Protein AF-A0A522Q8D3-F1 (afdb_monomer_lite)

Structure (mmCIF, N/CA/C/O backbone):
data_AF-A0A522Q8D3-F1
#
_entry.id   AF-A0A522Q8D3-F1
#
loop_
_atom_site.group_PDB
_atom_site.id
_atom_site.type_symbol
_atom_site.label_atom_id
_atom_site.label_alt_id
_atom_site.label_comp_id
_atom_site.label_asym_id
_atom_site.label_entity_id
_atom_site.label_seq_id
_atom_site.pdbx_PDB_ins_code
_atom_site.Cartn_x
_atom_site.Cartn_y
_atom_site.Cartn_z
_atom_site.occupancy
_atom_site.B_iso_or_equiv
_atom_site.auth_seq_id
_atom_site.auth_comp_id
_atom_site.auth_asym_id
_atom_site.auth_atom_id
_atom_site.pdbx_PDB_model_num
ATOM 1 N N . MET A 1 1 ? 11.876 10.651 13.790 1.00 35.88 1 MET A N 1
ATOM 2 C CA . MET A 1 1 ? 12.200 9.255 13.426 1.00 35.88 1 MET A CA 1
ATOM 3 C C . MET A 1 1 ? 12.245 9.176 11.909 1.00 35.88 1 MET A C 1
ATOM 5 O O . MET A 1 1 ? 11.268 9.564 11.282 1.00 35.88 1 MET A O 1
ATOM 9 N N . GLN A 1 2 ? 13.386 8.803 11.323 1.00 33.62 2 GLN A N 1
ATOM 10 C CA . GLN A 1 2 ? 13.529 8.662 9.870 1.00 33.62 2 GLN A CA 1
ATOM 11 C C . GLN A 1 2 ? 12.627 7.522 9.389 1.00 33.62 2 GLN A C 1
ATOM 13 O O . GLN A 1 2 ? 12.766 6.388 9.840 1.00 33.62 2 GLN A O 1
ATOM 18 N N . THR A 1 3 ? 11.683 7.823 8.501 1.00 45.19 3 THR A N 1
ATOM 19 C CA . THR A 1 3 ? 10.890 6.792 7.831 1.00 45.19 3 THR A CA 1
ATOM 20 C C . THR A 1 3 ? 11.822 5.949 6.967 1.00 45.19 3 THR A C 1
ATOM 22 O O . THR A 1 3 ? 12.471 6.486 6.075 1.00 45.19 3 THR A O 1
ATOM 25 N N . VAL A 1 4 ? 11.865 4.637 7.199 1.00 53.91 4 VAL A N 1
ATOM 26 C CA . VAL A 1 4 ? 12.683 3.675 6.429 1.00 53.91 4 VAL A CA 1
ATOM 27 C C . VAL A 1 4 ? 12.185 3.523 4.972 1.00 53.91 4 VAL A C 1
ATOM 29 O O . VAL A 1 4 ? 12.852 2.924 4.136 1.00 53.91 4 VAL A O 1
ATOM 32 N N . GLY A 1 5 ? 11.023 4.096 4.634 1.00 63.03 5 GLY A N 1
ATOM 33 C CA . GLY A 1 5 ? 10.454 4.081 3.283 1.00 63.03 5 GLY A CA 1
ATOM 34 C C . GLY A 1 5 ? 10.811 5.309 2.438 1.00 63.03 5 GLY A C 1
ATOM 35 O O . GLY A 1 5 ? 10.881 6.426 2.951 1.00 63.03 5 GLY A O 1
ATOM 36 N N . LEU A 1 6 ? 10.939 5.105 1.120 1.00 76.06 6 LEU A N 1
ATOM 37 C CA . LEU A 1 6 ? 11.118 6.174 0.129 1.00 76.06 6 LEU A CA 1
ATOM 38 C C . LEU A 1 6 ? 10.038 7.260 0.290 1.00 76.06 6 LEU A C 1
ATOM 40 O O . LEU A 1 6 ? 8.858 6.962 0.526 1.00 76.06 6 LEU A O 1
ATOM 44 N N . THR A 1 7 ? 10.439 8.526 0.183 1.00 87.75 7 THR A N 1
ATOM 45 C CA . THR A 1 7 ? 9.498 9.649 0.057 1.00 87.75 7 THR A CA 1
ATOM 46 C C . THR A 1 7 ? 8.853 9.625 -1.333 1.00 87.75 7 THR A C 1
ATOM 48 O O . THR A 1 7 ? 9.287 8.868 -2.207 1.00 87.75 7 THR A O 1
ATOM 51 N N . TRP A 1 8 ? 7.781 10.390 -1.540 1.00 89.88 8 TRP A N 1
ATOM 52 C CA . TRP A 1 8 ? 7.110 10.400 -2.841 1.00 89.88 8 TRP A CA 1
ATOM 53 C C . TRP A 1 8 ? 8.007 11.019 -3.925 1.00 89.88 8 TRP A C 1
ATOM 55 O O . TRP A 1 8 ? 8.027 10.507 -5.042 1.00 89.88 8 TRP A O 1
ATOM 65 N N . GLU A 1 9 ? 8.824 12.019 -3.572 1.00 92.88 9 GLU A N 1
ATOM 66 C CA . GLU A 1 9 ? 9.813 12.664 -4.444 1.00 92.88 9 GLU A CA 1
ATOM 67 C C . GLU A 1 9 ? 10.846 11.647 -4.932 1.00 92.88 9 GLU A C 1
ATOM 69 O O . GLU A 1 9 ? 10.954 11.394 -6.132 1.00 92.88 9 GLU A O 1
ATOM 74 N N . HIS A 1 10 ? 11.527 10.970 -3.999 1.00 92.88 10 HIS A N 1
ATOM 75 C CA . HIS A 1 10 ? 12.522 9.951 -4.336 1.00 92.88 10 HIS A CA 1
ATOM 76 C C . HIS A 1 10 ? 11.911 8.789 -5.130 1.00 92.88 10 HIS A C 1
ATOM 78 O O . HIS A 1 10 ? 12.569 8.194 -5.984 1.00 92.88 10 HIS A O 1
ATOM 84 N N . SER A 1 11 ? 10.643 8.454 -4.873 1.00 92.75 11 SER A N 1
ATOM 85 C CA . SER A 1 11 ? 9.947 7.425 -5.643 1.00 92.75 11 SER A CA 1
ATOM 86 C C . SER A 1 11 ? 9.696 7.849 -7.090 1.00 92.75 11 SER A C 1
ATOM 88 O O . SER A 1 11 ? 9.852 7.035 -8.001 1.00 92.75 11 SER A O 1
ATOM 90 N N . PHE A 1 12 ? 9.333 9.113 -7.324 1.00 95.06 12 PHE A N 1
ATOM 91 C CA . PHE A 1 12 ? 9.155 9.657 -8.672 1.00 95.06 12 PHE A CA 1
ATOM 92 C C . PHE A 1 12 ? 10.476 9.777 -9.423 1.00 95.06 12 PHE A C 1
ATOM 94 O O . PHE A 1 12 ? 10.537 9.393 -10.591 1.00 95.06 12 PHE A O 1
ATOM 101 N N . GLU A 1 13 ? 11.536 10.231 -8.759 1.00 95.75 13 GLU A N 1
ATOM 102 C CA . GLU A 1 13 ? 12.884 10.282 -9.333 1.00 95.75 13 GLU A CA 1
ATOM 103 C C . GLU A 1 13 ? 13.350 8.891 -9.766 1.00 95.75 13 GLU A C 1
ATOM 105 O O . GLU A 1 13 ? 13.727 8.684 -10.923 1.00 95.75 13 GLU A O 1
ATOM 110 N N . LEU A 1 14 ? 13.248 7.904 -8.871 1.00 95.56 14 LEU A N 1
ATOM 111 C CA . LEU A 1 14 ? 13.608 6.523 -9.176 1.00 95.56 14 LEU A CA 1
ATOM 112 C C . LEU A 1 14 ? 12.760 5.965 -10.326 1.00 95.56 14 LEU A C 1
ATOM 114 O O . LEU A 1 14 ? 13.302 5.351 -11.245 1.00 95.56 14 LEU A O 1
ATOM 118 N N . ALA A 1 15 ? 11.445 6.196 -10.317 1.00 96.12 15 ALA A N 1
ATOM 119 C CA . ALA A 1 15 ? 10.560 5.759 -11.394 1.00 96.12 15 ALA A CA 1
ATOM 120 C C . ALA A 1 15 ? 10.942 6.385 -12.746 1.00 96.12 15 ALA A C 1
ATOM 122 O O . ALA A 1 15 ? 10.994 5.674 -13.752 1.00 96.12 15 ALA A O 1
ATOM 123 N N . ALA A 1 16 ? 11.267 7.679 -12.781 1.00 97.12 16 ALA A N 1
ATOM 124 C CA . ALA A 1 16 ? 11.695 8.370 -13.994 1.00 97.12 16 ALA A CA 1
ATOM 125 C C . ALA A 1 16 ? 13.016 7.803 -14.538 1.00 97.12 16 ALA A C 1
ATOM 127 O O . ALA A 1 16 ? 13.111 7.494 -15.730 1.00 97.12 16 ALA A O 1
ATOM 128 N N . LEU A 1 17 ? 14.006 7.587 -13.666 1.00 97.56 17 LEU A N 1
ATOM 129 C CA . LEU A 1 17 ? 15.293 6.989 -14.035 1.00 97.56 17 LEU A CA 1
ATOM 130 C C . LEU A 1 17 ? 15.121 5.570 -14.590 1.00 97.56 17 LEU A C 1
ATOM 132 O O . LEU A 1 17 ? 15.673 5.238 -15.642 1.00 97.56 17 LEU A O 1
ATOM 136 N N . LEU A 1 18 ? 14.317 4.741 -13.923 1.00 97.81 18 LEU A N 1
ATOM 137 C CA . LEU A 1 18 ? 14.021 3.376 -14.360 1.00 97.81 18 LEU A CA 1
ATOM 138 C C . LEU A 1 18 ? 13.269 3.352 -15.698 1.00 97.81 18 LEU A C 1
ATOM 140 O O . LEU A 1 18 ? 13.570 2.521 -16.559 1.00 97.81 18 LEU A O 1
ATOM 144 N N . ALA A 1 19 ? 12.324 4.272 -15.906 1.00 97.06 19 ALA A N 1
ATOM 145 C CA . ALA A 1 19 ? 11.595 4.395 -17.163 1.00 97.06 19 ALA A CA 1
ATOM 146 C C . ALA A 1 19 ? 12.520 4.808 -18.318 1.00 97.06 19 ALA A C 1
ATOM 148 O O . ALA A 1 19 ? 12.467 4.191 -19.385 1.00 97.06 19 ALA A O 1
ATOM 149 N N . ALA A 1 20 ? 13.396 5.793 -18.099 1.00 97.38 20 ALA A N 1
ATOM 150 C CA . ALA A 1 20 ? 14.360 6.263 -19.092 1.00 97.38 20 ALA A CA 1
ATOM 151 C C . ALA A 1 20 ? 15.382 5.174 -19.452 1.00 97.38 20 ALA A C 1
ATOM 153 O O . ALA A 1 20 ? 15.538 4.834 -20.628 1.00 97.38 20 ALA A O 1
ATOM 154 N N . ALA A 1 21 ? 16.014 4.558 -18.449 1.00 97.44 21 ALA A N 1
ATOM 155 C CA . ALA A 1 21 ? 16.954 3.457 -18.651 1.00 97.44 21 ALA A CA 1
ATOM 156 C C . ALA A 1 21 ? 16.279 2.260 -19.337 1.00 97.44 21 ALA A C 1
ATOM 158 O O . ALA A 1 21 ? 16.822 1.674 -20.276 1.00 97.44 21 ALA A O 1
ATOM 159 N N . GLY A 1 22 ? 15.059 1.921 -18.919 1.00 96.44 22 GLY A N 1
ATOM 160 C CA . GLY A 1 22 ? 14.295 0.837 -19.519 1.00 96.44 22 GLY A CA 1
ATOM 161 C C . GLY A 1 22 ? 13.861 1.112 -20.960 1.00 96.44 22 GLY A C 1
ATOM 162 O O . GLY A 1 22 ? 13.838 0.189 -21.778 1.00 96.44 22 GLY A O 1
ATOM 163 N N . GLY A 1 23 ? 13.567 2.372 -21.291 1.00 95.75 23 GLY A N 1
ATOM 164 C CA . GLY A 1 23 ? 13.320 2.835 -22.656 1.00 95.75 23 GLY A CA 1
ATOM 165 C C . GLY A 1 23 ? 14.567 2.737 -23.535 1.00 95.75 23 GLY A C 1
ATOM 166 O O . GLY A 1 23 ? 14.500 2.162 -2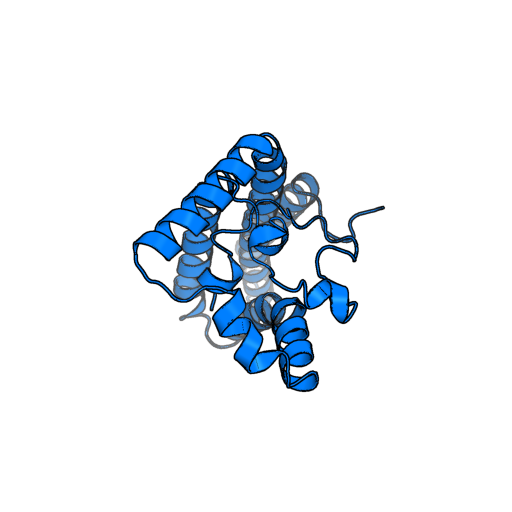4.619 1.00 95.75 23 GLY A O 1
ATOM 167 N N . ALA A 1 24 ? 15.718 3.198 -23.042 1.00 96.12 24 ALA A N 1
ATOM 168 C CA . ALA A 1 24 ? 16.990 3.097 -23.757 1.00 96.12 24 ALA A CA 1
ATOM 169 C C . ALA A 1 24 ? 17.367 1.633 -24.051 1.00 96.12 24 ALA A C 1
ATOM 171 O O . ALA A 1 24 ? 17.695 1.286 -25.185 1.00 96.12 24 ALA A O 1
ATOM 172 N N . LEU A 1 25 ? 17.229 0.740 -23.064 1.00 96.56 25 LEU A N 1
ATOM 173 C CA . LEU A 1 25 ? 17.494 -0.693 -23.233 1.00 96.56 25 LEU A C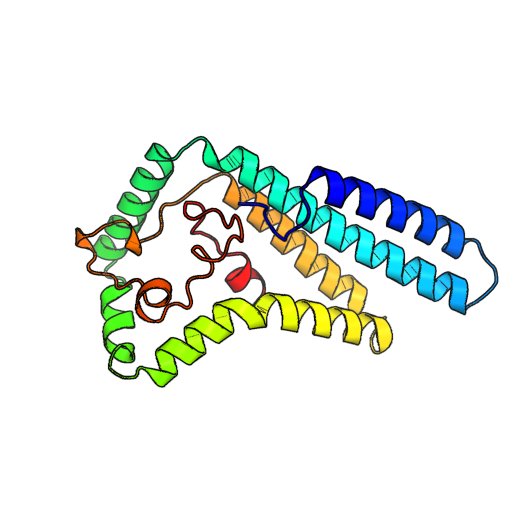A 1
ATOM 174 C C . LEU A 1 25 ? 16.518 -1.392 -24.193 1.00 96.56 25 LEU A C 1
ATOM 176 O O . LEU A 1 25 ? 16.861 -2.425 -24.770 1.00 96.56 25 LEU A O 1
ATOM 180 N N . ALA A 1 26 ? 15.320 -0.840 -24.405 1.00 92.44 26 ALA A N 1
ATOM 181 C CA . ALA A 1 26 ? 14.370 -1.372 -25.380 1.00 92.44 26 ALA A CA 1
ATOM 182 C C . ALA A 1 26 ? 14.828 -1.155 -26.835 1.00 92.44 26 ALA A C 1
ATOM 184 O O . ALA A 1 26 ? 14.433 -1.929 -27.709 1.00 92.44 26 ALA A O 1
ATOM 185 N N . LEU A 1 27 ? 15.679 -0.153 -27.084 1.00 94.38 27 LEU A N 1
ATOM 186 C CA . LEU A 1 27 ? 16.250 0.152 -28.403 1.00 94.38 27 LEU A CA 1
ATOM 187 C C . LEU A 1 27 ? 17.435 -0.759 -28.762 1.00 94.38 27 LEU A C 1
ATOM 189 O O . LEU A 1 27 ? 17.852 -0.827 -29.918 1.00 94.38 27 LEU A O 1
ATOM 193 N N . VAL A 1 28 ? 17.979 -1.483 -27.783 1.00 95.12 28 VAL A N 1
ATOM 194 C CA . VAL A 1 28 ? 19.134 -2.362 -27.971 1.00 95.12 28 VAL A CA 1
ATOM 195 C C . VAL A 1 28 ? 18.709 -3.668 -28.664 1.00 95.12 28 VAL A C 1
ATOM 197 O O . VAL A 1 28 ? 17.665 -4.264 -28.378 1.00 95.12 28 VAL A O 1
ATOM 200 N N . ARG A 1 29 ? 19.537 -4.157 -29.600 1.00 92.25 29 ARG A N 1
ATOM 201 C CA . ARG A 1 29 ? 19.279 -5.416 -30.332 1.00 92.25 29 ARG A CA 1
ATOM 202 C C . ARG A 1 29 ? 19.393 -6.670 -29.461 1.00 92.25 29 ARG A C 1
ATOM 204 O O . ARG A 1 29 ? 18.764 -7.679 -29.787 1.00 92.25 29 ARG A O 1
ATOM 211 N N . ASP A 1 30 ? 20.137 -6.606 -28.363 1.00 96.12 30 ASP A N 1
ATOM 212 C CA . ASP A 1 30 ? 20.321 -7.721 -27.439 1.00 96.12 30 ASP A CA 1
ATOM 213 C C . ASP A 1 30 ? 19.026 -8.097 -26.692 1.00 96.12 30 ASP A C 1
ATOM 215 O O . ASP A 1 30 ? 18.277 -7.252 -26.194 1.00 96.12 30 ASP A O 1
ATOM 219 N N . ARG A 1 31 ? 18.751 -9.404 -26.608 1.00 93.12 31 ARG A N 1
ATOM 220 C CA . ARG A 1 31 ? 17.527 -9.927 -25.983 1.00 93.12 31 ARG A CA 1
ATOM 221 C C . ARG A 1 31 ? 17.545 -9.738 -24.464 1.00 93.12 31 ARG A C 1
ATOM 223 O O . ARG A 1 31 ? 16.482 -9.482 -23.896 1.00 93.12 31 ARG A O 1
ATOM 230 N N . ARG A 1 32 ? 18.708 -9.852 -23.809 1.00 94.19 32 ARG A N 1
ATOM 231 C CA . ARG A 1 32 ? 18.820 -9.667 -22.352 1.00 94.19 32 ARG A CA 1
ATOM 232 C C . ARG A 1 32 ? 18.637 -8.198 -21.992 1.00 94.19 32 ARG A C 1
ATOM 234 O O . ARG A 1 32 ? 17.854 -7.905 -21.094 1.00 94.19 32 ARG A O 1
ATOM 241 N N . ALA A 1 33 ? 19.246 -7.290 -22.752 1.00 94.50 33 ALA A N 1
ATOM 242 C CA . ALA A 1 33 ? 19.044 -5.850 -22.621 1.00 94.50 33 ALA A CA 1
ATOM 243 C C . ALA A 1 33 ? 17.556 -5.480 -22.710 1.00 94.50 33 ALA A C 1
ATOM 245 O O . ALA A 1 33 ? 17.034 -4.845 -21.798 1.00 94.50 33 ALA A O 1
ATOM 246 N N . ARG A 1 34 ? 16.825 -5.969 -23.723 1.00 94.25 34 ARG A N 1
ATOM 247 C CA . ARG A 1 34 ? 15.373 -5.721 -23.825 1.00 94.25 34 ARG A CA 1
ATOM 248 C C . ARG A 1 34 ? 14.567 -6.303 -22.665 1.00 94.25 34 ARG A C 1
ATOM 250 O O . ARG A 1 34 ? 13.585 -5.689 -22.249 1.00 94.25 34 ARG A O 1
ATOM 257 N N . PHE A 1 35 ? 14.948 -7.474 -22.153 1.00 94.56 35 PHE A N 1
ATOM 258 C CA . PHE A 1 35 ? 14.294 -8.072 -20.986 1.00 94.56 35 PHE A CA 1
ATOM 259 C C . PHE A 1 35 ? 14.493 -7.212 -19.734 1.00 94.56 35 PHE A C 1
ATOM 261 O O . PHE A 1 35 ? 13.513 -6.866 -19.075 1.00 94.56 35 PHE A O 1
ATOM 268 N N . VAL A 1 36 ? 15.735 -6.799 -19.459 1.00 95.94 36 VAL A N 1
ATOM 269 C CA . VAL A 1 36 ? 16.056 -5.873 -18.364 1.00 95.94 36 VAL A CA 1
ATOM 270 C C . VAL A 1 36 ? 15.299 -4.563 -18.556 1.00 95.94 36 VAL A C 1
ATOM 272 O O . VAL A 1 36 ? 14.625 -4.110 -17.640 1.00 95.94 36 VAL A O 1
ATOM 275 N N . GLY A 1 37 ? 15.295 -3.998 -19.764 1.00 96.50 37 GLY A N 1
ATOM 276 C CA . GLY A 1 37 ? 14.571 -2.764 -20.050 1.00 96.50 37 GLY A CA 1
ATOM 277 C C . GLY A 1 37 ? 13.058 -2.878 -19.859 1.00 96.50 37 GLY A C 1
ATOM 278 O O . GLY A 1 37 ? 12.409 -1.939 -19.402 1.00 96.50 37 GLY A O 1
ATOM 279 N N . ALA A 1 38 ? 12.472 -4.040 -20.153 1.00 95.12 38 ALA A N 1
ATOM 280 C CA . ALA A 1 38 ? 11.080 -4.310 -19.823 1.00 95.12 38 ALA A CA 1
ATOM 281 C C . ALA A 1 38 ? 10.864 -4.362 -18.307 1.00 95.12 38 ALA A C 1
ATOM 283 O O . ALA A 1 38 ? 9.919 -3.743 -17.833 1.00 95.12 38 ALA A O 1
ATOM 284 N N . PHE A 1 39 ? 11.738 -5.039 -17.560 1.00 95.44 39 PHE A N 1
ATOM 285 C CA . PHE A 1 39 ? 11.646 -5.129 -16.102 1.00 95.44 39 PHE A CA 1
ATOM 286 C C . PHE A 1 39 ? 11.732 -3.747 -15.449 1.00 95.44 39 PHE A C 1
ATOM 288 O O . PHE A 1 39 ? 10.852 -3.395 -14.673 1.00 95.44 39 PHE A O 1
ATOM 295 N N . LEU A 1 40 ? 12.710 -2.922 -15.842 1.00 97.12 40 LEU A N 1
ATOM 296 C CA . LEU A 1 40 ? 12.870 -1.561 -15.315 1.00 97.12 40 LEU A CA 1
ATOM 297 C C . LEU A 1 40 ? 11.619 -0.704 -15.540 1.00 97.12 40 LEU A C 1
ATOM 299 O O . LEU A 1 40 ? 11.195 -0.001 -14.630 1.00 97.12 40 LEU A O 1
ATOM 303 N N . ARG A 1 41 ? 10.980 -0.796 -16.715 1.00 95.81 41 ARG A N 1
ATOM 304 C CA . ARG A 1 41 ? 9.732 -0.063 -16.985 1.00 95.81 41 ARG A CA 1
ATOM 305 C C . ARG A 1 41 ? 8.566 -0.549 -16.130 1.00 95.81 41 ARG A C 1
ATOM 307 O O . ARG A 1 41 ? 7.769 0.273 -15.694 1.00 95.81 41 ARG A O 1
ATOM 314 N N . GLU A 1 42 ? 8.444 -1.853 -15.885 1.00 95.25 42 GLU A N 1
ATOM 315 C CA . GLU A 1 42 ? 7.397 -2.351 -14.984 1.00 95.25 42 GLU A CA 1
ATOM 316 C C . GLU A 1 42 ? 7.656 -1.912 -13.533 1.00 95.25 42 GLU A C 1
ATOM 318 O O . GLU A 1 42 ? 6.737 -1.454 -12.855 1.00 95.25 42 GLU A O 1
ATOM 323 N N . THR A 1 43 ? 8.911 -1.959 -13.077 1.00 94.00 43 THR A N 1
ATOM 324 C CA . THR A 1 43 ? 9.312 -1.446 -11.759 1.00 94.00 43 THR A CA 1
ATOM 325 C C . THR A 1 43 ? 9.061 0.058 -11.642 1.00 94.00 43 THR A C 1
ATOM 327 O O . THR A 1 43 ? 8.592 0.513 -10.603 1.00 94.00 43 THR A O 1
ATOM 330 N N . ALA A 1 44 ? 9.286 0.828 -12.711 1.00 95.88 44 ALA A N 1
ATOM 331 C CA . ALA A 1 44 ? 8.969 2.253 -12.758 1.00 95.88 44 ALA A CA 1
ATOM 332 C C . ALA A 1 44 ? 7.472 2.523 -12.544 1.00 95.88 44 ALA A C 1
ATOM 334 O O . ALA A 1 44 ? 7.121 3.444 -11.815 1.00 95.88 44 ALA A O 1
ATOM 335 N N . VAL A 1 45 ? 6.584 1.704 -13.120 1.00 94.12 45 VAL A N 1
ATOM 336 C CA . VAL A 1 45 ? 5.132 1.827 -12.892 1.00 94.12 45 VAL A CA 1
ATOM 337 C C . VAL A 1 45 ? 4.787 1.587 -11.422 1.00 94.12 45 VAL A C 1
ATOM 339 O O . VAL A 1 45 ? 4.019 2.353 -10.846 1.00 94.12 45 VAL A O 1
ATOM 342 N N . ILE A 1 46 ? 5.370 0.560 -10.798 1.00 91.56 46 ILE A N 1
ATOM 343 C CA . ILE A 1 46 ? 5.147 0.269 -9.373 1.00 91.56 46 ILE A CA 1
ATOM 344 C C . ILE A 1 46 ? 5.681 1.414 -8.498 1.00 91.56 46 ILE A C 1
ATOM 346 O O . ILE A 1 46 ? 4.982 1.867 -7.595 1.00 91.56 46 ILE A O 1
ATOM 350 N N . GLY A 1 47 ? 6.879 1.927 -8.797 1.00 92.94 47 GLY A N 1
ATOM 351 C CA . GLY A 1 47 ? 7.467 3.073 -8.097 1.00 92.94 47 GLY A CA 1
ATOM 352 C C . GLY A 1 47 ? 6.637 4.351 -8.244 1.00 92.94 47 GLY A C 1
ATOM 353 O O . GLY A 1 47 ? 6.435 5.076 -7.272 1.00 92.94 47 GLY A O 1
ATOM 354 N N . LEU A 1 48 ? 6.078 4.606 -9.427 1.00 94.38 48 LEU A N 1
ATOM 355 C CA . LEU A 1 48 ? 5.171 5.731 -9.650 1.00 94.38 48 LEU A CA 1
ATOM 356 C C . LEU A 1 48 ? 3.896 5.595 -8.807 1.00 94.38 48 LEU A C 1
ATOM 358 O O . LEU A 1 48 ? 3.514 6.543 -8.129 1.00 94.38 48 LEU A O 1
ATOM 362 N N . LEU A 1 49 ? 3.261 4.419 -8.806 1.00 91.62 49 LEU A N 1
ATOM 363 C CA . LEU A 1 49 ? 2.060 4.161 -8.002 1.00 91.62 49 LEU A CA 1
ATOM 364 C C . LEU A 1 49 ? 2.334 4.314 -6.501 1.00 91.62 49 LEU A C 1
ATOM 366 O O . LEU A 1 49 ? 1.544 4.943 -5.802 1.00 91.62 49 LEU A O 1
ATOM 370 N N . TYR A 1 50 ? 3.467 3.801 -6.013 1.00 89.38 50 TYR A N 1
ATOM 371 C CA . TYR A 1 50 ? 3.882 3.983 -4.620 1.00 89.38 50 TYR A CA 1
ATOM 372 C C . TYR A 1 50 ? 4.116 5.464 -4.280 1.00 89.38 50 TYR A C 1
ATOM 374 O O . TYR A 1 50 ? 3.674 5.935 -3.233 1.00 89.38 50 TYR A O 1
ATOM 382 N N . GLY A 1 51 ? 4.761 6.220 -5.174 1.00 90.94 51 GLY A N 1
ATOM 383 C CA . GLY A 1 51 ? 4.959 7.658 -4.999 1.00 90.94 51 GLY A CA 1
ATOM 384 C C . GLY A 1 51 ? 3.634 8.422 -4.948 1.00 90.94 51 GLY A C 1
ATOM 385 O O . GLY A 1 51 ? 3.429 9.223 -4.040 1.00 90.94 51 GLY A O 1
ATOM 386 N N . LEU A 1 52 ? 2.699 8.114 -5.853 1.00 90.88 52 LEU A N 1
ATOM 387 C CA . LEU A 1 52 ? 1.358 8.709 -5.868 1.00 90.88 52 LEU A CA 1
ATOM 388 C C . LEU A 1 52 ? 0.589 8.391 -4.582 1.00 90.88 52 LEU A C 1
ATOM 390 O O . LEU A 1 52 ? -0.044 9.280 -4.023 1.00 90.88 52 LEU A O 1
ATOM 394 N N . TRP A 1 53 ? 0.696 7.159 -4.081 1.00 87.06 53 TRP A N 1
ATOM 395 C CA . TRP A 1 53 ? 0.110 6.745 -2.803 1.00 87.06 53 TRP A CA 1
ATOM 396 C C . TRP A 1 53 ? 0.664 7.525 -1.615 1.00 87.06 53 TRP A C 1
ATOM 398 O O . TRP A 1 53 ? -0.085 8.003 -0.764 1.00 87.06 53 TRP A O 1
ATOM 408 N N . ARG A 1 54 ? 1.984 7.703 -1.565 1.00 85.38 54 ARG A N 1
ATOM 409 C CA . ARG A 1 54 ? 2.641 8.495 -0.518 1.00 85.38 54 ARG A CA 1
ATOM 410 C C . ARG A 1 54 ? 2.224 9.962 -0.594 1.00 85.38 54 ARG A C 1
ATOM 412 O O . ARG A 1 54 ? 1.913 10.542 0.441 1.00 85.38 54 ARG A O 1
ATOM 419 N N . LEU A 1 55 ? 2.172 10.534 -1.796 1.00 86.94 55 LEU A N 1
ATOM 420 C CA . LEU A 1 55 ? 1.743 11.913 -2.017 1.00 86.94 55 LEU A CA 1
ATOM 421 C C . LEU A 1 55 ? 0.283 12.122 -1.589 1.00 86.94 55 LEU A C 1
ATOM 423 O O . LEU A 1 55 ? 0.006 13.029 -0.809 1.00 86.94 55 LEU A O 1
ATOM 427 N N . ALA A 1 56 ? -0.638 11.260 -2.026 1.00 84.50 56 ALA A N 1
ATOM 428 C CA . ALA A 1 56 ? -2.042 11.326 -1.622 1.00 84.50 56 ALA A CA 1
ATOM 429 C C . ALA A 1 56 ? -2.195 11.259 -0.094 1.00 84.50 56 ALA A C 1
ATOM 431 O O . ALA A 1 56 ? -2.874 12.108 0.480 1.00 84.50 56 ALA A O 1
ATOM 432 N N . GLY A 1 57 ? -1.470 10.349 0.567 1.00 80.06 57 GLY A N 1
ATOM 433 C CA . GLY A 1 57 ? -1.420 10.265 2.029 1.00 80.06 57 GLY A CA 1
ATOM 434 C C . GLY A 1 57 ? -0.917 11.546 2.710 1.00 80.06 57 GLY A C 1
ATOM 435 O O . GLY A 1 57 ? -1.447 11.947 3.737 1.00 80.06 57 GLY A O 1
ATOM 436 N N . THR A 1 58 ? 0.079 12.242 2.147 1.00 80.19 58 THR A N 1
ATOM 437 C CA . THR A 1 58 ? 0.521 13.534 2.717 1.00 80.19 58 THR A CA 1
ATOM 438 C C . THR A 1 58 ? -0.529 14.637 2.594 1.00 80.19 58 THR A C 1
ATOM 440 O O . THR A 1 58 ? -0.594 15.513 3.452 1.00 80.19 58 THR A O 1
ATOM 443 N N . LEU A 1 59 ? -1.364 14.589 1.555 1.00 80.06 59 LEU A N 1
ATOM 444 C CA . LEU A 1 59 ? -2.412 15.579 1.314 1.00 80.06 59 LEU A CA 1
ATOM 445 C C . LEU A 1 59 ? -3.682 15.291 2.140 1.00 80.06 59 LEU A C 1
ATOM 447 O O . LEU A 1 59 ? -4.339 16.230 2.592 1.00 80.06 59 LEU A O 1
ATOM 451 N N . SER A 1 60 ? -4.011 14.014 2.378 1.00 74.06 60 SER A N 1
ATOM 452 C CA . SER A 1 60 ? -5.230 13.580 3.086 1.00 74.06 60 SER A CA 1
ATOM 453 C C . SER A 1 60 ? -5.232 13.865 4.590 1.00 74.06 60 SER A C 1
ATOM 455 O O . SER A 1 60 ? -6.301 14.027 5.174 1.00 74.06 60 SER A O 1
ATOM 457 N N . VAL A 1 61 ? -4.062 13.972 5.230 1.00 66.88 61 VAL A N 1
ATOM 458 C CA . VAL A 1 61 ? -3.916 14.159 6.694 1.00 66.88 61 VAL A CA 1
ATOM 459 C C . VAL A 1 61 ? -4.496 15.494 7.207 1.00 66.88 61 VAL A C 1
ATOM 461 O O . VAL A 1 61 ? -4.621 15.704 8.411 1.00 66.88 61 VAL A O 1
ATOM 464 N N . THR A 1 62 ? -4.909 16.398 6.319 1.00 65.00 62 THR A N 1
ATOM 465 C CA . THR A 1 62 ? -5.397 17.742 6.668 1.00 65.00 62 THR A CA 1
ATOM 466 C C . THR A 1 62 ? -6.800 17.796 7.308 1.00 65.00 62 THR A C 1
ATOM 468 O O . THR A 1 62 ? -7.141 18.836 7.866 1.00 65.00 62 THR A O 1
ATOM 471 N N . ASP A 1 63 ? -7.592 16.710 7.310 1.00 71.50 63 ASP A N 1
ATOM 472 C CA . ASP A 1 63 ? -8.991 16.685 7.804 1.00 71.50 63 ASP A CA 1
ATOM 473 C C . ASP A 1 63 ? -9.238 15.665 8.944 1.00 71.50 63 ASP A C 1
ATOM 475 O O . ASP A 1 63 ? -10.022 14.717 8.823 1.00 71.50 63 ASP A O 1
ATOM 479 N N . ALA A 1 64 ? -8.552 15.833 10.080 1.00 75.19 64 ALA A N 1
ATOM 480 C CA . ALA A 1 64 ? -8.677 14.920 11.224 1.00 75.19 64 ALA A CA 1
ATOM 481 C C . ALA A 1 64 ? -10.078 14.937 11.878 1.00 75.19 64 ALA A C 1
ATOM 483 O O . ALA A 1 64 ? -10.618 13.881 12.227 1.00 75.19 64 ALA A O 1
ATOM 484 N N . ASP A 1 65 ? -10.692 16.116 12.012 1.00 80.44 65 ASP A N 1
ATOM 485 C CA . ASP A 1 65 ? -12.023 16.260 12.615 1.00 80.44 65 ASP A CA 1
ATOM 486 C C . ASP A 1 65 ? -13.117 15.647 11.731 1.00 80.44 65 ASP A C 1
ATOM 488 O O . ASP A 1 65 ? -13.994 14.925 12.229 1.00 80.44 65 ASP A O 1
ATOM 492 N N . GLY A 1 66 ? -13.038 15.854 10.410 1.00 84.75 66 GLY A N 1
ATOM 493 C CA . GLY A 1 66 ? -13.926 15.210 9.448 1.00 84.75 66 GLY A CA 1
ATOM 494 C C . GLY A 1 66 ? -13.778 13.691 9.462 1.00 84.75 66 GLY A C 1
ATOM 495 O O . GLY A 1 66 ? -14.784 12.977 9.451 1.00 84.75 66 GLY A O 1
ATOM 496 N N . ALA A 1 67 ? -12.554 13.173 9.593 1.00 84.56 67 ALA A N 1
ATOM 497 C CA . ALA A 1 67 ? -12.304 11.737 9.696 1.00 84.56 67 ALA A CA 1
ATOM 498 C C . ALA A 1 67 ? -12.970 11.097 10.924 1.00 84.56 67 ALA A C 1
ATOM 500 O O . ALA A 1 67 ? -13.593 10.034 10.811 1.00 84.56 67 ALA A O 1
ATOM 501 N N . LEU A 1 68 ? -12.910 11.755 12.086 1.00 86.62 68 LEU A N 1
ATOM 502 C CA . LEU A 1 68 ? -13.601 11.309 13.301 1.00 86.62 68 LEU A CA 1
ATOM 503 C C . LEU A 1 68 ? -15.126 11.359 13.147 1.00 86.62 68 LEU A C 1
ATOM 505 O O . LEU A 1 68 ? -15.828 10.445 13.589 1.00 86.62 68 LEU A O 1
ATOM 509 N N . ALA A 1 69 ? -15.659 12.412 12.521 1.00 88.38 69 ALA A N 1
ATOM 510 C CA . ALA A 1 69 ? -17.091 12.539 12.269 1.00 88.38 69 ALA A CA 1
ATOM 511 C C . ALA A 1 69 ? -17.613 11.433 11.337 1.00 88.38 69 ALA A C 1
ATOM 513 O O . ALA A 1 69 ? -18.636 10.815 11.649 1.00 88.38 69 ALA A O 1
ATOM 514 N N . ARG A 1 70 ? -16.887 11.136 10.250 1.00 89.69 70 ARG A N 1
ATOM 515 C CA . ARG A 1 70 ? -17.206 10.047 9.313 1.00 89.69 70 ARG A CA 1
ATOM 516 C C . ARG A 1 70 ? -17.125 8.680 9.988 1.00 89.69 70 ARG A C 1
ATOM 518 O O . ARG A 1 70 ? -18.066 7.906 9.858 1.00 89.69 70 ARG A O 1
ATOM 525 N N . GLY A 1 71 ? -16.080 8.414 10.777 1.00 87.81 71 GLY A N 1
ATOM 526 C CA . GLY A 1 71 ? -15.952 7.162 11.537 1.00 87.81 71 GLY A CA 1
ATOM 527 C C . GLY A 1 71 ? -17.137 6.924 12.482 1.00 87.81 71 GLY A C 1
ATOM 528 O O . GLY A 1 71 ? -17.744 5.853 12.470 1.00 87.81 71 GLY A O 1
ATOM 529 N N . ARG A 1 72 ? -17.561 7.959 13.224 1.00 89.25 72 ARG A N 1
ATOM 530 C CA . ARG A 1 72 ? -18.771 7.889 14.066 1.00 89.25 72 ARG A CA 1
ATOM 531 C C . ARG A 1 72 ? -20.047 7.676 13.256 1.00 89.25 72 ARG A C 1
ATOM 533 O O . ARG A 1 72 ? -20.942 6.972 13.714 1.00 89.25 72 ARG A O 1
ATOM 540 N N . TRP A 1 73 ? -20.167 8.319 12.095 1.00 90.94 73 TRP A N 1
ATOM 541 C CA . TRP A 1 73 ? -21.326 8.147 11.222 1.00 90.94 73 TRP A CA 1
ATOM 542 C C . TRP A 1 73 ? -21.420 6.713 10.691 1.00 90.94 73 TRP A C 1
ATOM 544 O O . TRP A 1 73 ? -22.494 6.128 10.779 1.00 90.94 73 TRP A O 1
ATOM 554 N N . ILE A 1 74 ? -20.303 6.126 10.248 1.00 89.56 74 ILE A N 1
ATOM 555 C CA . ILE A 1 74 ? -20.242 4.726 9.798 1.00 89.56 74 ILE A CA 1
ATOM 556 C C . ILE A 1 74 ? -20.656 3.782 10.928 1.00 89.56 74 ILE A C 1
ATOM 558 O O . ILE A 1 74 ? -21.525 2.941 10.721 1.00 89.56 74 ILE A O 1
ATOM 562 N N . ALA A 1 75 ? -20.099 3.954 12.131 1.00 88.38 75 ALA A N 1
ATOM 563 C CA . ALA A 1 75 ? -20.431 3.104 13.274 1.00 88.38 75 ALA A CA 1
ATOM 564 C C . ALA A 1 75 ? -21.931 3.158 13.628 1.00 88.38 75 ALA A C 1
ATOM 566 O O . ALA A 1 75 ? -22.543 2.121 13.883 1.00 88.38 75 ALA A O 1
ATOM 567 N N . ARG A 1 76 ? -22.544 4.352 13.590 1.00 90.06 76 ARG A N 1
ATOM 568 C CA . ARG A 1 76 ? -23.997 4.505 13.780 1.00 90.06 76 ARG A CA 1
ATOM 569 C C . ARG A 1 76 ? -24.791 3.839 12.663 1.00 90.06 76 ARG A C 1
ATOM 571 O O . ARG A 1 76 ? -25.693 3.072 12.954 1.00 90.06 76 ARG A O 1
ATOM 578 N N . ALA A 1 77 ? -24.419 4.067 11.405 1.00 91.31 77 ALA A N 1
ATOM 579 C CA . ALA A 1 77 ? -25.105 3.463 10.268 1.00 91.31 77 ALA A CA 1
ATOM 580 C C . ALA A 1 77 ? -25.061 1.926 10.318 1.00 91.31 77 ALA A C 1
ATOM 582 O O . ALA A 1 77 ? -26.066 1.276 10.054 1.00 91.31 77 ALA A O 1
ATOM 583 N N . GLN A 1 78 ? -23.924 1.333 10.698 1.00 90.25 78 GLN A N 1
ATOM 584 C CA . GLN A 1 78 ? -23.807 -0.117 10.881 1.00 90.25 78 GLN A CA 1
ATOM 585 C C . GLN A 1 78 ? -24.737 -0.631 11.984 1.00 90.25 78 GLN A C 1
ATOM 587 O O . GLN A 1 78 ? -25.412 -1.639 11.786 1.00 90.25 78 GLN A O 1
ATOM 592 N N . HIS A 1 79 ? -24.793 0.077 13.113 1.00 89.25 79 HIS A N 1
ATOM 593 C CA . HIS A 1 79 ? -25.695 -0.246 14.214 1.00 89.25 79 HIS A CA 1
ATOM 594 C C . HIS A 1 79 ? -27.171 -0.147 13.794 1.00 89.25 79 HIS A C 1
ATOM 596 O O . HIS A 1 79 ? -27.935 -1.079 14.032 1.00 89.25 79 HIS A O 1
ATOM 602 N N . ASP A 1 80 ? -27.557 0.932 13.111 1.00 93.19 80 ASP A N 1
ATOM 603 C CA . ASP A 1 80 ? -28.936 1.174 12.666 1.00 93.19 80 ASP A CA 1
ATOM 604 C C . ASP A 1 80 ? -29.396 0.147 11.616 1.00 93.19 80 ASP A C 1
ATOM 606 O O . ASP A 1 80 ? -30.573 -0.206 11.556 1.00 93.19 80 ASP A O 1
ATOM 610 N N . LEU A 1 81 ? -28.462 -0.378 10.817 1.00 94.19 81 LEU A N 1
ATOM 611 C CA . LEU A 1 81 ? -28.695 -1.470 9.865 1.00 94.19 81 LEU A CA 1
ATOM 612 C C . LEU A 1 81 ? -28.662 -2.867 10.510 1.00 94.19 81 LEU A C 1
ATOM 614 O O . LEU A 1 81 ? -28.880 -3.859 9.813 1.00 94.19 81 LEU A O 1
ATOM 618 N N . GLY A 1 82 ? -28.370 -2.974 11.809 1.00 90.06 82 GLY A N 1
ATOM 619 C CA . GLY A 1 82 ? -28.257 -4.254 12.512 1.00 90.06 82 GLY A CA 1
ATOM 620 C C . GLY A 1 82 ? -27.065 -5.109 12.068 1.00 90.06 82 GLY A C 1
ATOM 621 O O . GLY A 1 82 ? -27.097 -6.331 12.215 1.00 90.06 82 GLY A O 1
ATOM 622 N N . LEU A 1 83 ? -26.021 -4.497 11.500 1.00 88.75 83 LEU A N 1
ATOM 623 C CA . LEU A 1 83 ? -24.805 -5.207 11.106 1.00 88.75 83 LEU A CA 1
ATOM 624 C C . LEU A 1 83 ? -23.971 -5.590 12.342 1.00 88.75 83 LEU A C 1
ATOM 626 O O . LEU A 1 83 ? -23.956 -4.852 13.332 1.00 88.75 83 LEU A O 1
ATOM 630 N N . PRO A 1 84 ? -23.241 -6.722 12.304 1.00 85.62 84 PRO A N 1
ATOM 631 C CA . PRO A 1 84 ? -22.378 -7.117 13.410 1.00 85.62 84 PRO A CA 1
ATOM 632 C C . PRO A 1 84 ? -21.274 -6.078 13.638 1.00 85.62 84 PRO A C 1
ATOM 634 O O . PRO A 1 84 ? -20.648 -5.596 12.692 1.00 85.62 84 PRO A O 1
ATOM 637 N N . SER A 1 85 ? -21.016 -5.754 14.907 1.00 86.00 85 SER A N 1
ATOM 638 C CA . SER A 1 85 ? -19.928 -4.849 15.275 1.00 86.00 85 SER A CA 1
ATOM 639 C C . SER A 1 85 ? -18.572 -5.552 15.208 1.00 86.00 85 SER A C 1
ATOM 641 O O . SER A 1 85 ? -18.463 -6.760 15.432 1.00 86.00 85 SER A O 1
ATOM 643 N N . GLU A 1 86 ? -17.512 -4.781 14.959 1.00 86.12 86 GLU A N 1
ATOM 644 C CA . GLU A 1 86 ? -16.136 -5.288 15.027 1.00 86.12 86 GLU A CA 1
ATOM 645 C C . GLU A 1 86 ? -15.834 -5.893 16.404 1.00 86.12 86 GLU A C 1
ATOM 647 O O . GLU A 1 86 ? -15.228 -6.954 16.475 1.00 86.12 86 GLU A O 1
ATOM 652 N N . HIS A 1 87 ? -16.348 -5.296 17.484 1.00 87.69 87 HIS A N 1
ATOM 653 C CA . HIS A 1 87 ? -16.247 -5.854 18.834 1.00 87.69 87 HIS A CA 1
ATOM 654 C C . HIS A 1 87 ? -16.846 -7.268 18.933 1.00 87.69 87 HIS A C 1
ATOM 656 O O . HIS A 1 87 ? -16.216 -8.164 19.493 1.00 87.69 87 HIS A O 1
ATOM 662 N N . ALA A 1 88 ? -18.033 -7.500 18.357 1.00 88.19 88 ALA A N 1
ATOM 663 C CA . ALA A 1 88 ? -18.676 -8.814 18.381 1.00 88.19 88 ALA A CA 1
ATOM 664 C C . ALA A 1 88 ? -17.866 -9.866 17.607 1.00 88.19 88 ALA A C 1
ATOM 666 O O . ALA A 1 88 ? -17.696 -10.986 18.085 1.00 88.19 88 ALA A O 1
ATOM 667 N N . LEU A 1 89 ? -17.325 -9.502 16.440 1.00 88.12 89 LEU A N 1
ATOM 668 C CA . LEU A 1 89 ? -16.456 -10.384 15.655 1.00 88.12 89 LEU A CA 1
ATOM 669 C C . LEU A 1 89 ? -15.129 -10.655 16.374 1.00 88.12 89 LEU A C 1
ATOM 671 O O . LEU A 1 89 ? -14.654 -11.789 16.421 1.00 88.12 89 LEU A O 1
ATOM 675 N N . GLN A 1 90 ? -14.545 -9.620 16.969 1.00 91.12 90 GLN A N 1
ATOM 676 C CA . GLN A 1 90 ? -13.280 -9.693 17.681 1.00 91.12 90 GLN A CA 1
ATOM 677 C C . GLN A 1 90 ? -13.388 -10.581 18.931 1.00 91.12 90 GLN A C 1
ATOM 679 O O . GLN A 1 90 ? -12.489 -11.383 19.187 1.00 91.12 90 GLN A O 1
ATOM 684 N N . ALA A 1 91 ? -14.504 -10.524 19.664 1.00 91.00 91 ALA A N 1
ATOM 685 C CA . ALA A 1 91 ? -14.743 -11.355 20.845 1.00 91.00 91 ALA A CA 1
ATOM 686 C C . ALA A 1 91 ? -14.620 -12.866 20.563 1.00 91.00 91 ALA A C 1
ATOM 688 O O . ALA A 1 91 ? -14.159 -13.610 21.427 1.00 91.00 91 ALA A O 1
ATOM 689 N N . VAL A 1 92 ? -14.955 -13.315 19.346 1.00 92.38 92 VAL A N 1
ATOM 690 C CA . VAL A 1 92 ? -14.838 -14.726 18.931 1.00 92.38 92 VAL A CA 1
ATOM 691 C C . VAL A 1 92 ? -13.378 -15.191 18.885 1.00 92.38 92 VAL A C 1
ATOM 693 O O . VAL A 1 92 ? -13.089 -16.351 19.170 1.00 92.38 92 VAL A O 1
ATOM 696 N N . VAL A 1 93 ? -12.444 -14.302 18.536 1.00 92.00 93 VAL A N 1
ATOM 697 C CA . VAL A 1 93 ? -11.034 -14.658 18.296 1.00 92.00 93 VAL A CA 1
ATOM 698 C C . VAL A 1 93 ? -10.086 -14.219 19.410 1.00 92.00 93 VAL A C 1
ATOM 700 O O . VAL A 1 93 ? -9.000 -14.785 19.525 1.00 92.00 93 VAL A O 1
ATOM 703 N N . LEU A 1 94 ? -10.477 -13.268 20.269 1.00 92.50 94 LEU A N 1
ATOM 704 C CA . LEU A 1 94 ? -9.626 -12.765 21.362 1.00 92.50 94 LEU A CA 1
ATOM 705 C C . LEU A 1 94 ? -9.218 -13.845 22.374 1.00 92.50 94 LEU A C 1
ATOM 707 O O . LEU A 1 94 ? -8.150 -13.742 22.972 1.00 92.50 94 LEU A O 1
ATOM 711 N N . GLY A 1 95 ? -10.017 -14.904 22.528 1.00 92.62 95 GLY A N 1
ATOM 712 C CA . GLY A 1 95 ? -9.666 -16.070 23.349 1.00 92.62 95 GLY A CA 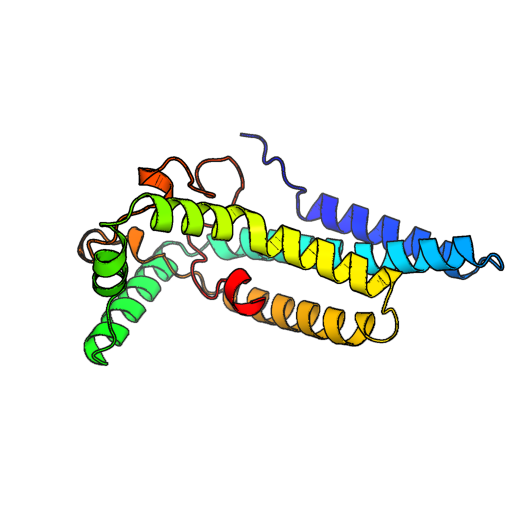1
ATOM 713 C C . GLY A 1 95 ? -8.528 -16.932 22.779 1.00 92.62 95 GLY A C 1
ATOM 714 O O . GLY A 1 95 ? -8.064 -17.850 23.454 1.00 92.62 95 GLY A O 1
ATOM 715 N N . HIS A 1 96 ? -8.053 -16.650 21.560 1.00 95.56 96 HIS A N 1
ATOM 716 C CA . HIS A 1 96 ? -7.044 -17.436 20.850 1.00 95.56 96 HIS A CA 1
ATOM 717 C C . HIS A 1 96 ? -5.814 -16.585 20.468 1.00 95.56 96 HIS A C 1
ATOM 719 O O . HIS A 1 96 ? -5.663 -16.190 19.308 1.00 95.56 96 HIS A O 1
ATOM 725 N N . PRO A 1 97 ? -4.868 -16.348 21.402 1.00 93.38 97 PRO A N 1
ATOM 726 C CA . PRO A 1 97 ? -3.728 -15.450 21.187 1.00 93.38 97 PRO A CA 1
ATOM 727 C C . PRO A 1 97 ? -2.869 -15.767 19.960 1.00 93.38 97 PRO A C 1
ATOM 729 O O . PRO A 1 97 ? -2.359 -14.854 19.316 1.00 93.38 97 PRO A O 1
ATOM 732 N N . LEU A 1 98 ? -2.689 -17.050 19.626 1.00 95.00 98 LEU A N 1
ATOM 733 C CA . LEU A 1 98 ? -1.905 -17.456 18.454 1.00 95.00 98 LEU A CA 1
ATOM 734 C C . LEU A 1 98 ? -2.601 -17.092 17.139 1.00 95.00 98 LEU A C 1
ATOM 736 O O . LEU A 1 98 ? -1.933 -16.681 16.196 1.00 95.00 98 LEU A O 1
ATOM 740 N N . VAL A 1 99 ? -3.932 -17.196 17.086 1.00 94.62 99 VAL A N 1
ATOM 741 C CA . VAL A 1 99 ? -4.720 -16.816 15.904 1.00 94.62 99 VAL A CA 1
ATOM 742 C C . VAL A 1 99 ? -4.619 -15.311 15.680 1.00 94.62 99 VAL A C 1
ATOM 744 O O . VAL A 1 99 ? -4.347 -14.874 14.565 1.00 94.62 99 VAL A O 1
ATOM 747 N N . VAL A 1 100 ? -4.757 -14.520 16.747 1.00 93.31 100 VAL A N 1
ATOM 748 C CA . VAL A 1 100 ? -4.658 -13.057 16.672 1.00 93.31 100 VAL A CA 1
ATOM 749 C C . VAL A 1 100 ? -3.257 -12.613 16.246 1.00 93.31 100 VAL A C 1
ATOM 751 O O . VAL A 1 100 ? -3.122 -11.799 15.337 1.00 93.31 100 VAL A O 1
ATOM 754 N N . GLN A 1 101 ? -2.205 -13.182 16.839 1.00 92.62 101 GLN A N 1
ATOM 755 C CA . GLN A 1 101 ? -0.825 -12.859 16.461 1.00 92.62 101 GLN A CA 1
ATOM 756 C C . GLN A 1 101 ? -0.499 -13.272 15.021 1.00 92.62 101 GLN A C 1
ATOM 758 O O . GLN A 1 101 ? 0.181 -12.533 14.309 1.00 92.62 101 GLN A O 1
ATOM 763 N N . ALA A 1 102 ? -1.001 -14.425 14.567 1.00 91.56 102 ALA A N 1
ATOM 764 C CA . ALA A 1 102 ? -0.851 -14.854 13.181 1.00 91.56 102 ALA A CA 1
ATOM 765 C C . ALA A 1 102 ? -1.578 -13.904 12.217 1.00 91.56 102 ALA A C 1
ATOM 767 O O . ALA A 1 102 ? -1.011 -13.536 11.191 1.00 91.56 102 ALA A O 1
ATOM 768 N N . ALA A 1 103 ? -2.788 -13.455 12.562 1.00 90.50 103 ALA A N 1
ATOM 769 C CA . ALA A 1 103 ? -3.538 -12.481 11.774 1.00 90.50 103 ALA A CA 1
ATOM 770 C C . ALA A 1 103 ? -2.830 -11.116 11.715 1.00 90.50 103 ALA A C 1
ATOM 772 O O . ALA A 1 103 ? -2.694 -10.547 10.632 1.00 90.50 103 ALA A O 1
ATOM 773 N N . ASN A 1 104 ? -2.306 -10.625 12.844 1.00 90.00 104 ASN A N 1
ATOM 774 C CA . ASN A 1 104 ? -1.497 -9.404 12.899 1.00 90.00 104 ASN A CA 1
ATOM 775 C C . ASN A 1 104 ? -0.263 -9.511 11.984 1.00 90.00 104 ASN A C 1
ATOM 777 O O . ASN A 1 104 ? 0.011 -8.604 11.197 1.00 90.00 104 ASN A O 1
ATOM 781 N N . LEU A 1 105 ? 0.473 -10.628 12.051 1.00 88.19 105 LEU A N 1
ATOM 782 C CA . LEU A 1 105 ? 1.662 -10.849 11.224 1.00 88.19 105 LEU A CA 1
ATOM 783 C C . LEU A 1 105 ? 1.311 -10.971 9.737 1.00 88.19 105 LEU A C 1
ATOM 785 O O . LEU A 1 105 ? 2.002 -10.402 8.887 1.00 88.19 105 LEU A O 1
ATOM 789 N N . TYR A 1 106 ? 0.230 -11.687 9.425 1.00 87.25 106 TYR A N 1
ATOM 790 C CA . TYR A 1 106 ? -0.304 -11.809 8.072 1.00 87.25 106 TYR A CA 1
ATOM 791 C C . TYR A 1 106 ? -0.636 -10.429 7.497 1.00 87.25 106 TYR A C 1
ATOM 793 O O . TYR A 1 106 ? -0.171 -10.081 6.410 1.00 87.25 106 TYR A O 1
ATOM 801 N N . TYR A 1 107 ? -1.362 -9.610 8.257 1.00 85.50 107 TYR A N 1
ATOM 802 C CA . TYR A 1 107 ? -1.687 -8.242 7.872 1.00 85.50 107 TYR A CA 1
ATOM 803 C C . TYR A 1 107 ? -0.425 -7.398 7.646 1.00 85.50 107 TYR A C 1
ATOM 805 O O . TYR A 1 107 ? -0.312 -6.726 6.624 1.00 85.50 107 TYR A O 1
ATOM 813 N N . ALA A 1 108 ? 0.554 -7.486 8.550 1.00 81.81 108 ALA A N 1
ATOM 814 C CA . ALA A 1 108 ? 1.766 -6.674 8.500 1.00 81.81 108 ALA A CA 1
ATOM 815 C C . ALA A 1 108 ? 2.714 -7.018 7.338 1.00 81.81 108 ALA A C 1
ATOM 817 O O . ALA A 1 108 ? 3.453 -6.147 6.882 1.00 81.81 108 ALA A O 1
ATOM 818 N N . THR A 1 109 ? 2.743 -8.273 6.875 1.00 80.25 109 THR A N 1
ATOM 819 C CA . THR A 1 109 ? 3.827 -8.753 5.994 1.00 80.25 109 THR A CA 1
ATOM 820 C C . THR A 1 109 ? 3.357 -9.359 4.681 1.00 80.25 109 THR A C 1
ATOM 822 O O . THR A 1 109 ? 4.026 -9.193 3.654 1.00 80.25 109 THR A O 1
ATOM 825 N N . MET A 1 110 ? 2.226 -10.066 4.676 1.00 81.50 110 MET A N 1
ATOM 826 C CA . MET A 1 110 ? 1.919 -10.974 3.575 1.00 81.50 110 MET A CA 1
ATOM 827 C C . MET A 1 110 ? 1.397 -10.249 2.347 1.00 81.50 110 MET A C 1
ATOM 829 O O . MET A 1 110 ? 1.779 -10.630 1.249 1.00 81.50 110 MET A O 1
ATOM 833 N N . HIS A 1 111 ? 0.593 -9.196 2.488 1.00 75.81 111 HIS A N 1
ATOM 834 C CA . HIS A 1 111 ? -0.031 -8.551 1.327 1.00 75.81 111 HIS A CA 1
ATOM 835 C C . HIS A 1 111 ? 1.002 -7.982 0.348 1.00 75.81 111 HIS A C 1
ATOM 837 O O . HIS A 1 111 ? 1.010 -8.350 -0.826 1.00 75.81 111 HIS A O 1
ATOM 843 N N . PHE A 1 112 ? 1.925 -7.138 0.822 1.00 77.38 112 PHE A N 1
ATOM 844 C CA . PHE A 1 112 ? 2.940 -6.541 -0.049 1.00 77.38 112 PHE A CA 1
ATOM 845 C C . PHE A 1 112 ? 3.937 -7.584 -0.568 1.00 77.38 112 PHE A C 1
ATOM 847 O O . PHE A 1 112 ? 4.233 -7.624 -1.762 1.00 77.38 112 PHE A O 1
ATOM 854 N N . THR A 1 113 ? 4.419 -8.466 0.314 1.00 85.31 113 THR A N 1
ATOM 855 C CA . THR A 1 113 ? 5.409 -9.492 -0.046 1.00 85.31 113 THR A CA 1
ATOM 856 C C . THR A 1 113 ? 4.843 -10.479 -1.063 1.00 85.31 113 THR A C 1
ATOM 858 O O . THR A 1 113 ? 5.480 -10.753 -2.079 1.00 85.31 113 THR A O 1
ATOM 861 N N . THR A 1 114 ? 3.624 -10.971 -0.834 1.00 88.06 114 THR A N 1
ATOM 862 C CA . THR A 1 114 ? 2.957 -11.920 -1.734 1.00 88.06 114 THR A CA 1
ATOM 863 C C . THR A 1 114 ? 2.670 -11.271 -3.078 1.00 88.06 114 THR A C 1
ATOM 865 O O . THR A 1 114 ? 2.985 -11.869 -4.104 1.00 88.06 114 THR A O 1
ATOM 868 N N . MET A 1 115 ? 2.163 -10.032 -3.099 1.00 87.44 115 MET A N 1
ATOM 869 C CA . MET A 1 115 ? 1.918 -9.306 -4.348 1.00 87.44 115 MET A CA 1
ATOM 870 C C . MET A 1 115 ? 3.214 -9.111 -5.148 1.00 87.44 115 MET A C 1
ATOM 872 O O . MET A 1 115 ? 3.255 -9.398 -6.345 1.00 87.44 115 MET A O 1
ATOM 876 N N . LEU A 1 116 ? 4.301 -8.691 -4.493 1.00 88.62 116 LEU A N 1
ATOM 877 C CA . LEU A 1 116 ? 5.596 -8.496 -5.144 1.00 88.62 116 LEU A CA 1
ATOM 878 C C . LEU A 1 116 ? 6.136 -9.803 -5.739 1.00 88.62 116 LEU A C 1
ATOM 880 O O . LEU A 1 116 ? 6.499 -9.844 -6.917 1.00 88.62 116 LEU A O 1
ATOM 884 N N . VAL A 1 117 ? 6.158 -10.878 -4.947 1.00 93.06 117 VAL A N 1
ATOM 885 C CA . VAL A 1 117 ? 6.615 -12.202 -5.396 1.00 93.06 117 VAL A CA 1
ATOM 886 C C . VAL A 1 117 ? 5.753 -12.705 -6.553 1.00 93.06 117 VAL A C 1
ATOM 888 O O . VAL A 1 117 ? 6.290 -13.194 -7.549 1.00 93.06 117 VAL A O 1
ATOM 891 N N . PHE A 1 118 ? 4.434 -12.532 -6.471 1.00 93.56 118 PHE A N 1
ATOM 892 C CA . PHE A 1 118 ? 3.499 -12.948 -7.510 1.00 93.56 118 PHE A CA 1
ATOM 893 C C . PHE A 1 118 ? 3.715 -12.190 -8.825 1.00 93.56 118 PHE A C 1
ATOM 895 O O . PHE A 1 118 ? 3.781 -12.808 -9.889 1.00 93.56 118 PHE A O 1
ATOM 902 N N . LEU A 1 119 ? 3.911 -10.871 -8.774 1.00 93.12 119 LEU A N 1
ATOM 903 C CA . LEU A 1 119 ? 4.211 -10.068 -9.961 1.00 93.12 119 LEU A CA 1
ATOM 904 C C . LEU A 1 119 ? 5.556 -10.439 -10.586 1.00 93.12 119 LEU A C 1
ATOM 906 O O . LEU A 1 119 ? 5.641 -10.535 -11.810 1.00 93.12 119 LEU A O 1
ATOM 910 N N . ILE A 1 120 ? 6.594 -10.674 -9.778 1.00 94.69 120 ILE A N 1
ATOM 911 C CA . ILE A 1 120 ? 7.901 -11.131 -10.276 1.00 94.69 120 ILE A CA 1
ATOM 912 C C . ILE A 1 120 ? 7.751 -12.497 -10.949 1.00 94.69 120 ILE A C 1
ATOM 914 O O . ILE A 1 120 ? 8.239 -12.695 -12.063 1.00 94.69 120 ILE A O 1
ATOM 918 N N . TRP A 1 121 ? 7.033 -13.425 -10.317 1.00 96.75 121 TRP A N 1
ATOM 919 C CA . TRP A 1 121 ? 6.766 -14.747 -10.877 1.00 96.75 121 TRP A CA 1
ATOM 920 C C . TRP A 1 121 ? 6.004 -14.665 -12.206 1.00 96.75 121 TRP A C 1
ATOM 922 O O . TRP A 1 121 ? 6.427 -15.277 -13.190 1.00 96.75 121 TRP A O 1
ATOM 932 N N . LEU A 1 122 ? 4.946 -13.852 -12.281 1.00 96.31 122 LEU A N 1
ATOM 933 C CA . LEU A 1 122 ? 4.226 -13.601 -13.529 1.00 96.31 122 LEU A CA 1
ATOM 934 C C . LEU A 1 122 ? 5.136 -12.971 -14.584 1.00 96.31 122 LEU A C 1
ATOM 936 O O . LEU A 1 122 ? 5.103 -13.367 -15.743 1.00 96.31 122 LEU A O 1
ATOM 940 N N . PHE A 1 123 ? 5.976 -12.011 -14.206 1.00 95.44 123 PHE A N 1
ATOM 941 C CA . PHE A 1 123 ? 6.871 -11.344 -15.145 1.00 95.44 123 PHE A CA 1
ATOM 942 C C . PHE A 1 123 ? 7.885 -12.321 -15.752 1.00 95.44 123 PHE A C 1
ATOM 944 O O . PHE A 1 123 ? 8.106 -12.304 -16.963 1.00 95.44 123 PHE A O 1
ATOM 951 N N . VAL A 1 124 ? 8.487 -13.174 -14.922 1.00 95.00 124 VAL A N 1
ATOM 952 C CA . VAL A 1 124 ? 9.541 -14.108 -15.337 1.00 95.00 124 VAL A CA 1
ATOM 953 C C . VAL A 1 124 ? 8.968 -15.325 -16.065 1.00 95.00 124 VAL A C 1
ATOM 955 O O . VAL A 1 124 ? 9.553 -15.761 -17.055 1.00 95.00 124 VAL A O 1
ATOM 958 N N . ARG A 1 125 ? 7.839 -15.879 -15.600 1.00 95.69 125 ARG A N 1
ATOM 959 C CA . ARG A 1 125 ? 7.327 -17.183 -16.060 1.00 95.69 125 ARG A CA 1
ATOM 960 C C . ARG A 1 125 ? 6.035 -17.121 -16.885 1.00 95.69 125 ARG A C 1
ATOM 962 O O . ARG A 1 125 ? 5.825 -18.000 -17.713 1.00 95.69 125 ARG A O 1
ATOM 969 N N . HIS A 1 126 ? 5.200 -16.097 -16.700 1.00 94.88 126 HIS A N 1
ATOM 970 C CA . HIS A 1 126 ? 3.871 -15.958 -17.327 1.00 94.88 126 HIS A CA 1
ATOM 971 C C . HIS A 1 126 ? 3.658 -14.548 -17.899 1.00 94.88 126 HIS A C 1
ATOM 973 O O . HIS A 1 126 ? 2.697 -13.838 -17.576 1.00 94.88 126 HIS A O 1
ATOM 979 N N . ARG A 1 127 ? 4.614 -14.099 -18.726 1.00 91.25 127 ARG A N 1
ATOM 980 C CA . ARG A 1 127 ? 4.679 -12.718 -19.237 1.00 91.25 127 ARG A CA 1
ATOM 981 C C . ARG A 1 127 ? 3.414 -12.310 -20.008 1.00 91.25 127 ARG A C 1
ATOM 983 O O . ARG A 1 127 ? 3.068 -11.129 -20.003 1.00 91.25 127 ARG A O 1
ATOM 990 N N . ASP A 1 128 ? 2.724 -13.270 -20.620 1.00 93.69 128 ASP A N 1
ATOM 991 C CA . ASP A 1 128 ? 1.434 -13.118 -21.304 1.00 93.69 128 ASP A CA 1
ATOM 992 C C . ASP A 1 128 ? 0.306 -12.686 -20.350 1.00 93.69 128 ASP A C 1
ATOM 994 O O . ASP A 1 128 ? -0.530 -11.859 -20.715 1.00 93.69 128 ASP A O 1
ATOM 998 N N . ARG A 1 129 ? 0.320 -13.168 -19.101 1.00 94.81 129 ARG A N 1
ATOM 999 C CA . ARG A 1 129 ? -0.662 -12.815 -18.058 1.00 94.81 129 ARG A CA 1
ATOM 1000 C C . ARG A 1 129 ? -0.261 -11.609 -17.221 1.00 94.81 129 ARG A C 1
ATOM 1002 O O . ARG A 1 129 ? -1.115 -10.992 -16.592 1.00 94.81 129 ARG A O 1
ATOM 1009 N N . TYR A 1 130 ? 1.015 -11.234 -17.230 1.00 93.94 130 TYR A N 1
ATOM 1010 C CA . TYR A 1 130 ? 1.514 -10.132 -16.411 1.00 93.94 130 TYR A CA 1
ATOM 1011 C C . TYR A 1 130 ? 0.786 -8.808 -16.685 1.00 93.94 130 TYR A C 1
ATOM 1013 O O . TYR A 1 130 ? 0.371 -8.117 -15.758 1.00 93.94 130 TYR A O 1
ATOM 1021 N N . ARG A 1 131 ? 0.631 -8.425 -17.962 1.00 92.81 131 ARG A N 1
ATOM 1022 C CA . ARG A 1 131 ? 0.068 -7.115 -18.329 1.00 92.81 131 ARG A CA 1
ATOM 1023 C C . ARG A 1 131 ? -1.359 -6.891 -17.808 1.00 92.81 131 ARG A C 1
ATOM 1025 O O . ARG A 1 131 ? -1.526 -5.845 -17.178 1.00 92.81 131 ARG A O 1
ATOM 1032 N N . PRO A 1 132 ? -2.337 -7.795 -18.030 1.00 95.00 132 PRO A N 1
ATOM 1033 C CA . PRO A 1 132 ? -3.691 -7.599 -17.515 1.00 95.00 132 PRO A CA 1
ATOM 1034 C C . PRO A 1 132 ? -3.728 -7.571 -15.984 1.00 95.00 132 PRO A C 1
ATOM 1036 O O . PRO A 1 132 ? -4.336 -6.666 -15.422 1.00 95.00 132 PRO A O 1
ATOM 1039 N N . VAL A 1 133 ? -3.005 -8.470 -15.303 1.00 93.69 133 VAL A N 1
ATOM 1040 C CA . VAL A 1 133 ? -2.946 -8.487 -13.827 1.00 93.69 133 VAL A CA 1
ATOM 1041 C C . VAL A 1 133 ? -2.384 -7.173 -13.283 1.00 93.69 133 VAL A C 1
ATOM 1043 O O . VAL A 1 133 ? -2.994 -6.537 -12.426 1.00 93.69 133 VAL A O 1
ATOM 1046 N N . ARG A 1 134 ? -1.264 -6.699 -13.839 1.00 93.44 134 ARG A N 1
ATOM 1047 C CA . ARG A 1 134 ? -0.668 -5.412 -13.459 1.00 93.44 134 ARG A CA 1
ATOM 1048 C C . ARG A 1 134 ? -1.614 -4.239 -13.719 1.00 93.44 134 ARG A C 1
ATOM 1050 O O . ARG A 1 134 ? -1.603 -3.289 -12.946 1.00 93.44 134 ARG A O 1
ATOM 1057 N N . GLN A 1 135 ? -2.403 -4.263 -14.794 1.00 93.88 135 GLN A N 1
ATOM 1058 C CA . GLN A 1 135 ? -3.370 -3.197 -15.077 1.00 93.88 135 GLN A CA 1
ATOM 1059 C C . GLN A 1 135 ? -4.506 -3.175 -14.060 1.00 93.88 135 GLN A C 1
ATOM 1061 O O . GLN A 1 135 ? -4.837 -2.094 -13.587 1.00 93.88 135 GLN A O 1
ATOM 1066 N N . VAL A 1 136 ? -5.060 -4.335 -13.696 1.00 93.25 136 VAL A N 1
ATOM 1067 C CA . VAL A 1 136 ? -6.071 -4.427 -12.630 1.00 93.25 136 VAL A CA 1
ATOM 1068 C C . VAL A 1 136 ? -5.500 -3.865 -11.334 1.00 93.25 136 VAL A C 1
ATOM 1070 O O . VAL A 1 136 ? -6.080 -2.947 -10.772 1.00 93.25 136 VAL A O 1
ATOM 1073 N N . MET A 1 137 ? -4.307 -4.309 -10.930 1.00 91.19 137 MET A N 1
ATOM 1074 C CA . MET A 1 137 ? -3.641 -3.783 -9.737 1.00 91.19 137 MET 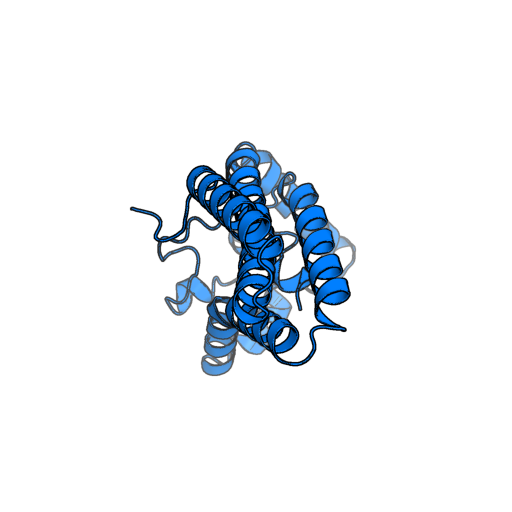A CA 1
ATOM 1075 C C . MET A 1 137 ? -3.462 -2.259 -9.797 1.00 91.19 137 MET A C 1
ATOM 1077 O O . MET A 1 137 ? -3.766 -1.566 -8.828 1.00 91.19 137 MET A O 1
ATOM 1081 N N . ALA A 1 138 ? -2.985 -1.721 -10.923 1.00 91.62 138 ALA A N 1
ATOM 1082 C CA . ALA A 1 138 ? -2.787 -0.285 -11.090 1.00 91.62 138 ALA A CA 1
ATOM 1083 C C . ALA A 1 138 ? -4.110 0.488 -10.990 1.00 91.62 138 ALA A C 1
ATOM 1085 O O . ALA A 1 138 ? -4.183 1.460 -10.245 1.00 91.62 138 ALA A O 1
ATOM 1086 N N . TRP A 1 139 ? -5.161 0.042 -11.683 1.00 92.62 139 TRP A N 1
ATOM 1087 C CA . TRP A 1 139 ? -6.468 0.701 -11.655 1.00 92.62 139 TRP A CA 1
ATOM 1088 C C . TRP A 1 139 ? -7.141 0.615 -10.291 1.00 92.62 139 TRP A C 1
ATOM 1090 O O . TRP A 1 139 ? -7.652 1.624 -9.815 1.00 92.62 139 TRP A O 1
ATOM 1100 N N . THR A 1 140 ? -7.085 -0.542 -9.634 1.00 91.31 140 THR A N 1
ATOM 1101 C CA . THR A 1 140 ? -7.569 -0.702 -8.260 1.00 91.31 140 THR A CA 1
ATOM 1102 C C . THR A 1 140 ? -6.820 0.234 -7.316 1.00 91.31 140 THR A C 1
ATOM 1104 O O . THR A 1 140 ? -7.447 0.941 -6.536 1.00 91.31 140 THR A O 1
ATOM 1107 N N . THR A 1 141 ? -5.491 0.321 -7.439 1.00 88.94 141 THR A N 1
ATOM 1108 C CA . THR A 1 141 ? -4.673 1.230 -6.621 1.00 88.94 141 THR A CA 1
ATOM 1109 C C . THR A 1 141 ? -5.055 2.690 -6.864 1.00 88.94 141 THR A C 1
ATOM 1111 O O . THR A 1 141 ? -5.275 3.422 -5.905 1.00 88.94 141 THR A O 1
ATOM 1114 N N . LEU A 1 142 ? -5.202 3.110 -8.126 1.00 88.12 142 LEU A N 1
ATOM 1115 C CA . LEU A 1 142 ? -5.653 4.460 -8.484 1.00 88.12 142 LEU A CA 1
ATOM 1116 C C . LEU A 1 142 ? -7.066 4.760 -7.960 1.00 88.12 142 LEU A C 1
ATOM 1118 O O . LEU A 1 142 ? -7.316 5.862 -7.483 1.00 88.12 142 LEU A O 1
ATOM 1122 N N . GLY A 1 143 ? -7.979 3.788 -8.005 1.00 88.81 143 GLY A N 1
ATOM 1123 C CA . GLY A 1 143 ? -9.306 3.908 -7.402 1.00 88.81 143 GLY A CA 1
ATOM 1124 C C . GLY A 1 143 ? -9.226 4.110 -5.889 1.00 88.81 143 GLY A C 1
ATOM 1125 O O . GLY A 1 143 ? -9.855 5.022 -5.358 1.00 88.81 143 GLY A O 1
ATOM 1126 N N . CYS A 1 144 ? -8.390 3.330 -5.199 1.00 86.81 144 CYS A N 1
ATOM 1127 C CA . CYS A 1 144 ? -8.144 3.498 -3.767 1.00 86.81 144 CYS A CA 1
ATOM 1128 C C . CYS A 1 144 ? -7.530 4.866 -3.428 1.00 86.81 144 CYS A C 1
ATOM 1130 O O . CYS A 1 144 ? -7.896 5.422 -2.397 1.00 86.81 144 CYS A O 1
ATOM 1132 N N . LEU A 1 145 ? -6.673 5.445 -4.286 1.00 85.31 145 LEU A N 1
ATOM 1133 C CA . LEU A 1 145 ? -6.150 6.809 -4.084 1.00 85.31 145 LEU A CA 1
ATOM 1134 C C . LEU A 1 145 ? -7.271 7.844 -3.995 1.00 85.31 145 LEU A C 1
ATOM 1136 O O . LEU A 1 145 ? -7.216 8.734 -3.155 1.00 85.31 145 LEU A O 1
ATOM 1140 N N . LEU A 1 146 ? -8.296 7.736 -4.846 1.00 83.56 146 LEU A N 1
ATOM 1141 C CA . LEU A 1 146 ? -9.415 8.681 -4.825 1.00 83.56 146 LEU A CA 1
ATOM 1142 C C . LEU A 1 146 ? -10.162 8.626 -3.493 1.00 83.56 146 LEU A C 1
ATOM 1144 O O . LEU A 1 146 ? -10.551 9.661 -2.958 1.00 83.56 146 LEU A O 1
ATOM 1148 N N . VAL A 1 147 ? -10.331 7.424 -2.943 1.00 81.88 147 VAL A N 1
ATOM 1149 C CA . VAL A 1 147 ? -11.019 7.254 -1.663 1.00 81.88 147 VAL A CA 1
ATOM 1150 C C . VAL A 1 147 ? -10.124 7.624 -0.479 1.00 81.88 147 VAL A C 1
ATOM 1152 O O . VAL A 1 147 ? -10.630 8.113 0.524 1.00 81.88 147 VAL A O 1
ATOM 1155 N N . GLN A 1 148 ? -8.801 7.494 -0.611 1.00 82.44 148 GLN A N 1
ATOM 1156 C CA . GLN A 1 148 ? -7.829 7.915 0.405 1.00 82.44 148 GLN A CA 1
ATOM 1157 C C . GLN A 1 148 ? -7.956 9.406 0.769 1.00 82.44 148 GLN A C 1
ATOM 1159 O O . GLN A 1 148 ? -7.669 9.779 1.905 1.00 82.44 148 GLN A O 1
ATOM 1164 N N . PHE A 1 149 ? -8.447 10.249 -0.148 1.00 80.81 149 PHE A N 1
ATOM 1165 C CA . PHE A 1 149 ? -8.736 11.665 0.119 1.00 80.81 149 PHE A CA 1
ATOM 1166 C C . PHE A 1 149 ? -9.951 11.907 1.026 1.00 80.81 149 PHE A C 1
ATOM 1168 O O . PHE A 1 149 ? -10.187 13.042 1.434 1.00 80.81 149 PHE A O 1
ATOM 1175 N N . VAL A 1 150 ? -10.724 10.871 1.354 1.00 82.81 150 VAL A N 1
ATOM 1176 C CA . VAL A 1 150 ? -11.836 10.935 2.304 1.00 82.81 150 VAL A CA 1
ATOM 1177 C C . VAL A 1 150 ? -11.415 10.183 3.568 1.00 82.81 150 VAL A C 1
ATOM 1179 O O . VAL A 1 150 ? -11.776 9.018 3.734 1.00 82.81 150 VAL A O 1
ATOM 1182 N N . PRO A 1 151 ? -10.626 10.806 4.464 1.00 81.62 151 PRO A N 1
ATOM 1183 C CA . PRO A 1 151 ? -10.112 10.116 5.636 1.00 81.62 151 PRO A CA 1
ATOM 1184 C C . PRO A 1 151 ? -11.265 9.703 6.556 1.00 81.62 151 PRO A C 1
ATOM 1186 O O . PRO A 1 151 ? -12.274 10.408 6.692 1.00 81.62 151 PRO A O 1
ATOM 1189 N N . VAL A 1 152 ? -11.101 8.542 7.186 1.00 83.88 152 VAL A N 1
ATOM 1190 C CA . VAL A 1 152 ? -12.052 7.911 8.101 1.00 83.88 152 VAL A CA 1
ATOM 1191 C C . VAL A 1 152 ? -11.267 7.384 9.291 1.00 83.88 152 VAL A C 1
ATOM 1193 O O . VAL A 1 152 ? -10.388 6.531 9.140 1.00 83.88 152 VAL A O 1
ATOM 1196 N N . ALA A 1 153 ? -11.607 7.871 10.483 1.00 84.50 153 ALA A N 1
ATOM 1197 C CA . ALA A 1 153 ? -10.967 7.420 11.706 1.00 84.50 153 ALA A CA 1
ATOM 1198 C C . ALA A 1 153 ? -11.304 5.941 11.982 1.00 84.50 153 ALA A C 1
ATOM 1200 O O . ALA A 1 153 ? -12.476 5.556 11.889 1.00 84.50 153 ALA A O 1
ATOM 1201 N N . PRO A 1 154 ? -10.310 5.114 12.346 1.00 82.62 154 PRO A N 1
ATOM 1202 C CA . PRO A 1 154 ? -10.518 3.703 12.618 1.00 82.62 154 PRO A CA 1
ATOM 1203 C C . PRO A 1 154 ? -11.356 3.495 13.890 1.00 82.62 154 PRO A C 1
ATOM 1205 O O . PRO A 1 154 ? -11.213 4.256 14.852 1.00 82.62 154 PRO A O 1
ATOM 1208 N N . PRO A 1 155 ? -12.163 2.421 13.955 1.00 82.50 155 PRO A N 1
ATOM 1209 C CA . PRO A 1 155 ? -13.033 2.134 15.096 1.00 82.50 155 PRO A CA 1
ATOM 1210 C C . PRO A 1 155 ? -12.319 2.093 16.461 1.00 82.50 155 PRO A C 1
ATOM 1212 O O . PRO A 1 155 ? -12.857 2.580 17.455 1.00 82.50 155 PRO A O 1
ATOM 1215 N N . ARG A 1 156 ? -11.067 1.614 16.505 1.00 83.06 156 ARG A N 1
ATOM 1216 C CA . ARG A 1 156 ? -10.210 1.575 17.711 1.00 83.06 156 ARG A CA 1
ATOM 1217 C C . ARG A 1 156 ? -9.952 2.940 18.374 1.00 83.06 156 ARG A C 1
ATOM 1219 O O . ARG A 1 156 ? -9.521 2.984 19.520 1.00 83.06 156 ARG A O 1
ATOM 1226 N N . MET A 1 157 ? -10.187 4.053 17.673 1.00 83.44 157 MET A N 1
ATOM 1227 C CA . MET A 1 157 ? -10.052 5.408 18.232 1.00 83.44 157 MET A CA 1
ATOM 1228 C C . MET A 1 157 ? -11.289 5.875 19.010 1.00 83.44 157 MET A C 1
ATOM 1230 O O . MET A 1 157 ? -11.263 6.958 19.592 1.00 83.44 157 MET A O 1
ATOM 1234 N N . PHE A 1 158 ? -12.364 5.084 19.037 1.00 86.81 158 PHE A N 1
ATOM 1235 C CA . PHE A 1 158 ? -13.590 5.395 19.767 1.00 86.81 158 PHE A CA 1
ATOM 1236 C C . PHE A 1 158 ? -13.725 4.462 20.978 1.00 86.81 158 PHE A C 1
ATOM 1238 O O . PHE A 1 158 ? -14.171 3.323 20.822 1.00 86.81 158 PHE A O 1
ATOM 1245 N N . PRO A 1 159 ? -13.396 4.923 22.203 1.00 84.44 159 PRO A N 1
ATOM 1246 C CA . PRO A 1 159 ? -13.464 4.088 23.405 1.00 84.44 159 PRO A CA 1
ATOM 1247 C C . PRO A 1 159 ? -14.848 3.473 23.646 1.00 84.44 159 PRO A C 1
ATOM 1249 O O . PRO A 1 159 ? -14.956 2.390 24.214 1.00 84.44 159 PRO A O 1
ATOM 1252 N N . GLN A 1 160 ? -15.909 4.140 23.177 1.00 85.19 160 GLN A N 1
ATOM 1253 C CA . GLN A 1 160 ? -17.289 3.674 23.322 1.00 85.19 160 GLN A CA 1
ATOM 1254 C C . GLN A 1 160 ? -17.581 2.401 22.513 1.00 85.19 160 GLN A C 1
ATOM 1256 O O . GLN A 1 160 ? -18.542 1.707 22.823 1.00 85.19 160 GLN A O 1
ATOM 1261 N N . LEU A 1 161 ? -16.775 2.090 21.490 1.00 84.62 161 LEU A N 1
ATOM 1262 C CA . LEU A 1 161 ? -16.938 0.884 20.672 1.00 84.62 161 LEU A CA 1
ATOM 1263 C C . LEU A 1 161 ? -16.273 -0.355 21.293 1.00 84.62 161 LEU A C 1
ATOM 1265 O O . LEU A 1 161 ? -16.487 -1.455 20.796 1.00 84.62 161 LEU A O 1
ATOM 1269 N N . GLN A 1 162 ? -15.487 -0.186 22.365 1.00 87.88 162 GLN A N 1
ATOM 1270 C CA . GLN A 1 162 ? -14.818 -1.263 23.113 1.00 87.88 162 GLN A CA 1
ATOM 1271 C C . GLN A 1 162 ? -13.915 -2.182 22.264 1.00 87.88 162 GLN A C 1
ATOM 1273 O O . GLN A 1 162 ? -13.682 -3.331 22.620 1.00 87.88 162 GLN A O 1
ATOM 1278 N N . ILE A 1 163 ? -13.378 -1.682 21.150 1.00 88.44 163 ILE A N 1
ATOM 1279 C CA . ILE A 1 163 ? -12.517 -2.457 20.246 1.00 88.44 163 ILE A CA 1
ATOM 1280 C C . ILE A 1 163 ? -11.085 -2.488 20.782 1.00 88.44 163 ILE A C 1
ATOM 1282 O O . ILE A 1 163 ? -10.510 -1.451 21.121 1.00 88.44 163 ILE A O 1
ATOM 1286 N N . VAL A 1 164 ? -10.495 -3.681 20.831 1.00 89.56 164 VAL A N 1
ATOM 1287 C CA . VAL A 1 164 ? -9.123 -3.904 21.295 1.00 89.56 164 VAL A CA 1
ATOM 1288 C C . VAL A 1 164 ? -8.144 -3.680 20.142 1.00 89.56 164 VAL A C 1
ATOM 1290 O O . VAL A 1 164 ? -8.250 -4.312 19.094 1.00 89.56 164 VAL A O 1
ATOM 1293 N N . ASP A 1 165 ? -7.137 -2.828 20.336 1.00 88.81 165 ASP A N 1
ATOM 1294 C CA . ASP A 1 165 ? -6.021 -2.698 19.391 1.00 88.81 165 ASP A CA 1
ATOM 1295 C C . ASP A 1 165 ? -5.050 -3.878 19.576 1.00 88.81 165 ASP A C 1
ATOM 1297 O O . ASP A 1 165 ? -4.125 -3.836 20.391 1.00 88.81 165 ASP A O 1
ATOM 1301 N N . THR A 1 166 ? -5.286 -4.971 18.844 1.00 90.31 166 THR A N 1
ATOM 1302 C CA . THR A 1 166 ? -4.490 -6.206 18.946 1.00 90.31 166 THR A CA 1
ATOM 1303 C C . THR A 1 166 ? -3.051 -6.018 18.482 1.00 90.31 166 THR A C 1
ATOM 1305 O O . THR A 1 166 ? -2.157 -6.712 18.966 1.00 90.31 166 THR A O 1
ATOM 1308 N N . GLY A 1 167 ? -2.805 -5.087 17.557 1.00 86.75 167 GLY A N 1
ATOM 1309 C CA . GLY A 1 167 ? -1.459 -4.737 17.120 1.00 86.75 167 GLY A CA 1
ATOM 1310 C C . GLY A 1 167 ? -0.666 -4.120 18.268 1.00 86.75 167 GLY A C 1
ATOM 1311 O O . GLY A 1 167 ? 0.472 -4.513 18.514 1.00 86.75 167 GLY A O 1
ATOM 1312 N N . MET A 1 168 ? -1.271 -3.198 19.015 1.00 87.12 168 MET A N 1
ATOM 1313 C CA . MET A 1 168 ? -0.652 -2.629 20.213 1.00 87.12 168 MET A CA 1
ATOM 1314 C C . MET A 1 168 ? -0.521 -3.654 21.345 1.00 87.12 168 MET A C 1
ATOM 1316 O O . MET A 1 168 ? 0.550 -3.747 21.943 1.00 87.12 168 MET A O 1
ATOM 1320 N N . LEU A 1 169 ? -1.564 -4.454 21.595 1.00 90.12 169 LEU A N 1
ATOM 1321 C CA . LEU A 1 169 ? -1.591 -5.469 22.656 1.00 90.12 169 LEU A CA 1
ATOM 1322 C C . LEU A 1 169 ? -0.446 -6.487 22.539 1.00 90.12 169 LEU A C 1
ATOM 1324 O O . LEU A 1 169 ? 0.143 -6.862 23.548 1.00 90.12 169 LEU A O 1
ATOM 1328 N N . TYR A 1 170 ? -0.128 -6.922 21.317 1.00 90.06 170 TYR A N 1
ATOM 1329 C CA . TYR A 1 170 ? 0.924 -7.910 21.055 1.00 90.06 170 TYR A CA 1
ATOM 1330 C C . TYR A 1 170 ? 2.245 -7.295 20.567 1.00 90.06 170 TYR A C 1
ATOM 1332 O O . TYR A 1 170 ? 3.114 -8.027 20.101 1.00 90.06 170 TYR A O 1
ATOM 1340 N N . HIS A 1 171 ? 2.416 -5.969 20.640 1.00 87.75 171 HIS A N 1
ATOM 1341 C CA . HIS A 1 171 ? 3.599 -5.262 20.117 1.00 87.75 171 HIS A CA 1
ATOM 1342 C C . HIS A 1 171 ? 3.883 -5.525 18.619 1.00 87.75 171 HIS A C 1
ATOM 1344 O O . HIS A 1 171 ? 5.022 -5.493 18.160 1.00 87.75 171 HIS A O 1
ATOM 1350 N N . GLN A 1 172 ? 2.828 -5.766 17.841 1.00 87.56 172 GLN A N 1
ATOM 1351 C CA . GLN A 1 172 ? 2.838 -6.050 16.400 1.00 87.56 172 GLN A CA 1
ATOM 1352 C C . GLN A 1 172 ? 2.206 -4.913 15.577 1.00 87.56 172 GLN A C 1
ATOM 1354 O O . GLN A 1 172 ? 1.812 -5.103 14.427 1.00 87.56 172 GLN A O 1
ATOM 1359 N N . SER A 1 173 ? 2.075 -3.720 16.162 1.00 79.94 173 SER A N 1
ATOM 1360 C CA . SER A 1 173 ? 1.455 -2.576 15.499 1.00 79.94 173 SER A CA 1
ATOM 1361 C C . SER A 1 173 ? 2.320 -2.063 14.347 1.00 79.94 173 SER A C 1
ATOM 1363 O O . SER A 1 173 ? 3.441 -1.590 14.542 1.00 79.94 173 SER A O 1
ATOM 1365 N N . VAL A 1 174 ? 1.752 -2.068 13.140 1.00 74.00 174 VAL A N 1
ATOM 1366 C CA . VAL A 1 174 ? 2.359 -1.455 11.944 1.00 74.00 174 VAL A CA 1
ATOM 1367 C C . VAL A 1 174 ? 2.486 0.068 12.058 1.00 74.00 174 VAL A C 1
ATOM 1369 O O . VAL A 1 174 ? 3.283 0.673 11.348 1.00 74.00 174 VAL A O 1
ATOM 1372 N N . TYR A 1 175 ? 1.744 0.681 12.983 1.00 67.00 175 TYR A N 1
ATOM 1373 C CA . TYR A 1 175 ? 1.737 2.124 13.216 1.00 67.00 175 TYR A CA 1
ATOM 1374 C C . TYR A 1 175 ? 2.760 2.578 14.266 1.00 67.00 175 TYR A C 1
ATOM 1376 O O . TYR A 1 175 ? 3.076 3.764 14.336 1.00 67.00 175 TYR A O 1
ATOM 1384 N N . ALA A 1 176 ? 3.281 1.654 15.081 1.00 59.56 176 ALA A N 1
ATOM 1385 C CA . ALA A 1 176 ? 4.278 1.950 16.111 1.00 59.56 176 ALA A CA 1
ATOM 1386 C C . ALA A 1 176 ? 5.724 1.918 15.574 1.00 59.56 176 ALA A C 1
ATOM 1388 O O . ALA A 1 176 ? 6.607 2.567 16.127 1.00 59.56 176 ALA A O 1
ATOM 1389 N N . ASN A 1 177 ? 5.967 1.206 14.467 1.00 52.50 177 ASN A N 1
ATOM 1390 C CA . ASN A 1 177 ? 7.313 0.846 14.001 1.00 52.50 177 ASN A CA 1
ATOM 1391 C C . ASN A 1 177 ? 7.906 1.789 12.933 1.00 52.50 177 ASN A C 1
ATOM 1393 O O . ASN A 1 177 ? 8.738 1.378 12.128 1.00 52.50 177 ASN A O 1
ATOM 1397 N N . GLY A 1 178 ? 7.495 3.060 12.891 1.00 47.38 178 GLY A N 1
ATOM 1398 C CA . GLY A 1 178 ? 8.133 4.073 12.032 1.00 47.38 178 GLY A CA 1
ATOM 1399 C C . GLY A 1 178 ? 7.790 4.002 10.536 1.00 47.38 178 GLY A C 1
ATOM 1400 O O . GLY A 1 178 ? 8.272 4.829 9.756 1.00 47.38 178 GLY A O 1
ATOM 1401 N N . PHE A 1 179 ? 6.912 3.086 10.121 1.00 48.78 179 PHE A N 1
ATOM 1402 C CA . PHE A 1 179 ? 6.160 3.268 8.885 1.00 48.78 179 PHE A CA 1
ATOM 1403 C C . PHE A 1 179 ? 5.151 4.384 9.145 1.00 48.78 179 PHE A C 1
ATOM 1405 O O . PHE A 1 179 ? 4.264 4.237 9.979 1.00 48.78 179 PHE A O 1
ATOM 1412 N N . ALA A 1 180 ? 5.304 5.521 8.464 1.00 52.09 180 ALA A N 1
ATOM 1413 C CA . ALA A 1 180 ? 4.335 6.618 8.479 1.00 52.09 180 ALA A CA 1
ATOM 1414 C C . ALA A 1 180 ? 3.044 6.200 7.749 1.00 52.09 180 ALA A C 1
ATOM 1416 O O . ALA A 1 180 ? 2.697 6.750 6.706 1.00 52.09 180 ALA A O 1
ATOM 1417 N N . ALA A 1 181 ? 2.397 5.144 8.238 1.00 57.44 181 ALA A N 1
ATOM 1418 C CA . ALA A 1 181 ? 1.095 4.700 7.795 1.00 57.44 181 ALA A CA 1
ATOM 1419 C C . ALA A 1 181 ? 0.060 5.648 8.403 1.00 57.44 181 ALA A C 1
ATOM 1421 O O . ALA A 1 181 ? 0.009 5.821 9.623 1.00 57.44 181 ALA A O 1
ATOM 1422 N N . ASP A 1 182 ? -0.727 6.282 7.538 1.00 64.25 182 ASP A N 1
ATOM 1423 C CA . ASP A 1 182 ? -1.781 7.207 7.936 1.00 64.25 182 ASP A CA 1
ATOM 1424 C C . ASP A 1 182 ? -2.843 6.453 8.750 1.00 64.25 182 ASP A C 1
ATOM 1426 O O . ASP A 1 182 ? -3.619 5.656 8.220 1.00 64.25 182 ASP A O 1
ATOM 1430 N N . GLN A 1 183 ? -2.849 6.681 10.064 1.00 68.38 183 GLN A N 1
ATOM 1431 C CA . GLN A 1 183 ? -3.789 6.040 10.982 1.00 68.38 183 GLN A CA 1
ATOM 1432 C C . GLN A 1 183 ? -5.232 6.494 10.746 1.00 68.38 183 GLN A C 1
ATOM 1434 O O . GLN A 1 183 ? -6.143 5.789 11.171 1.00 68.38 183 GLN A O 1
ATOM 1439 N N . MET A 1 184 ? -5.435 7.642 10.091 1.00 61.09 184 MET A N 1
ATOM 1440 C CA . MET A 1 184 ? -6.738 8.269 9.854 1.00 61.09 184 MET A CA 1
ATOM 1441 C C . MET A 1 184 ? -7.314 7.927 8.474 1.00 61.09 184 MET A C 1
ATOM 1443 O O . MET A 1 184 ? -8.406 8.378 8.135 1.00 61.09 184 MET A O 1
ATOM 1447 N N . SER A 1 185 ? -6.619 7.104 7.684 1.00 65.62 185 SER A N 1
ATOM 1448 C CA . SER A 1 185 ? -7.095 6.582 6.400 1.00 65.62 185 SER A CA 1
ATOM 1449 C C . SER A 1 185 ? -7.449 5.098 6.534 1.00 65.62 185 SER A C 1
ATOM 1451 O O . SER A 1 185 ? -6.848 4.218 5.918 1.00 65.62 185 SER A O 1
ATOM 1453 N N . ALA A 1 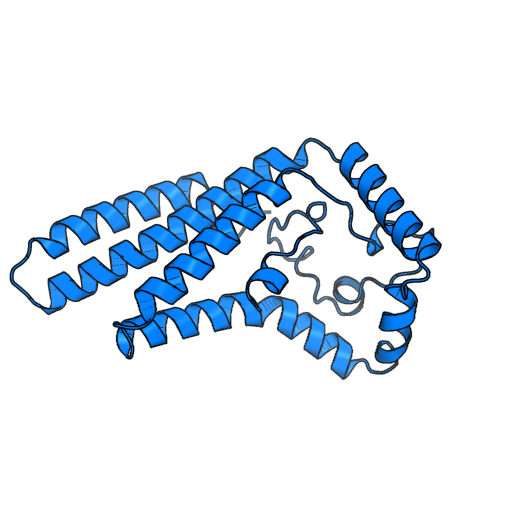186 ? -8.402 4.797 7.424 1.00 59.25 186 ALA A N 1
ATOM 1454 C CA . ALA A 1 186 ? -8.758 3.417 7.746 1.00 59.25 186 ALA A CA 1
ATOM 1455 C C . ALA A 1 186 ? -9.539 2.711 6.625 1.00 59.25 186 ALA A C 1
ATOM 1457 O O . ALA A 1 186 ? -9.536 1.480 6.564 1.00 59.25 186 ALA A O 1
ATOM 1458 N N . MET A 1 187 ? -10.219 3.459 5.746 1.00 62.84 187 MET A N 1
ATOM 1459 C CA . MET A 1 187 ? -11.080 2.882 4.715 1.00 62.84 187 MET A CA 1
ATOM 1460 C C . MET A 1 187 ? -11.014 3.630 3.378 1.00 62.84 187 MET A C 1
ATOM 1462 O O . MET A 1 187 ? -11.034 4.859 3.377 1.00 62.84 187 MET A O 1
ATOM 1466 N N . PRO A 1 188 ? -11.052 2.898 2.248 1.00 55.66 188 PRO A N 1
ATOM 1467 C CA . PRO A 1 188 ? -10.883 1.456 2.108 1.00 55.66 188 PRO A CA 1
ATOM 1468 C C . PRO A 1 188 ? -9.400 1.087 2.213 1.00 55.66 188 PRO A C 1
ATOM 1470 O O . PRO A 1 188 ? -8.536 1.730 1.618 1.00 55.66 188 PRO A O 1
ATOM 1473 N N . SER A 1 189 ? -9.098 0.011 2.941 1.00 67.62 189 SER A N 1
ATOM 1474 C CA . SER A 1 189 ? -7.733 -0.506 2.986 1.00 67.62 189 SER A CA 1
ATOM 1475 C C . SER A 1 189 ? -7.362 -1.100 1.630 1.00 67.62 189 SER A C 1
ATOM 1477 O O . SER A 1 189 ? -7.999 -2.042 1.158 1.00 67.62 189 SER A O 1
ATOM 1479 N N . VAL A 1 190 ? -6.286 -0.590 1.028 1.00 76.00 190 VAL A N 1
ATOM 1480 C CA . VAL A 1 190 ? -5.726 -1.138 -0.219 1.00 76.00 190 VAL A CA 1
ATOM 1481 C C . VAL A 1 190 ? -5.368 -2.624 -0.090 1.00 76.00 190 VAL A C 1
ATOM 1483 O O . VAL A 1 190 ? -5.418 -3.352 -1.073 1.00 76.00 190 VAL A O 1
ATOM 1486 N N . HIS A 1 191 ? -5.093 -3.099 1.131 1.00 77.00 191 HIS A N 1
ATOM 1487 C CA . HIS A 1 191 ? -4.841 -4.511 1.416 1.00 77.00 191 HIS A CA 1
ATOM 1488 C C . HIS A 1 191 ? -6.051 -5.373 1.045 1.00 77.00 191 HIS A C 1
ATOM 1490 O O . HIS A 1 191 ? -5.895 -6.380 0.370 1.00 77.00 191 HIS A O 1
ATOM 1496 N N . VAL A 1 192 ? -7.259 -4.928 1.406 1.00 75.94 192 VAL A N 1
ATOM 1497 C CA . VAL A 1 192 ? -8.505 -5.632 1.071 1.00 75.94 192 VAL A CA 1
ATOM 1498 C C . VAL A 1 192 ? -8.784 -5.563 -0.426 1.00 75.94 192 VAL A C 1
ATOM 1500 O O . VAL A 1 192 ? -9.239 -6.536 -1.007 1.00 75.94 192 VAL A O 1
ATOM 1503 N N . ALA A 1 193 ? -8.484 -4.432 -1.069 1.00 80.75 193 ALA A N 1
ATOM 1504 C CA . ALA A 1 193 ? -8.687 -4.279 -2.508 1.00 80.75 193 ALA A CA 1
ATOM 1505 C C . ALA A 1 193 ? -7.739 -5.156 -3.354 1.00 80.75 193 ALA A C 1
ATOM 1507 O O . ALA A 1 193 ? -8.009 -5.399 -4.529 1.00 80.75 193 ALA A O 1
ATOM 1508 N N . TRP A 1 194 ? -6.615 -5.587 -2.778 1.00 78.06 194 TRP A N 1
ATOM 1509 C CA . TRP A 1 194 ? -5.619 -6.454 -3.412 1.00 78.06 194 TRP A CA 1
ATOM 1510 C C . TRP A 1 194 ? -5.777 -7.947 -3.091 1.00 78.06 194 TRP A C 1
ATOM 1512 O O . TRP A 1 194 ? -5.100 -8.747 -3.741 1.00 78.06 194 TRP A O 1
ATOM 1522 N N . ALA A 1 195 ? -6.589 -8.301 -2.092 1.00 71.94 195 ALA A N 1
ATOM 1523 C CA . ALA A 1 195 ? -6.851 -9.680 -1.676 1.00 71.94 195 ALA A CA 1
ATOM 1524 C C . ALA A 1 195 ? -7.782 -10.403 -2.662 1.00 71.94 195 ALA A C 1
ATOM 1526 O O . ALA A 1 195 ? -7.525 -11.602 -2.916 1.00 71.94 195 ALA A O 1
#

Secondary structure (DSSP, 8-state):
---SSPPHHHHHHHHHHHHHHHHHHHTSS-H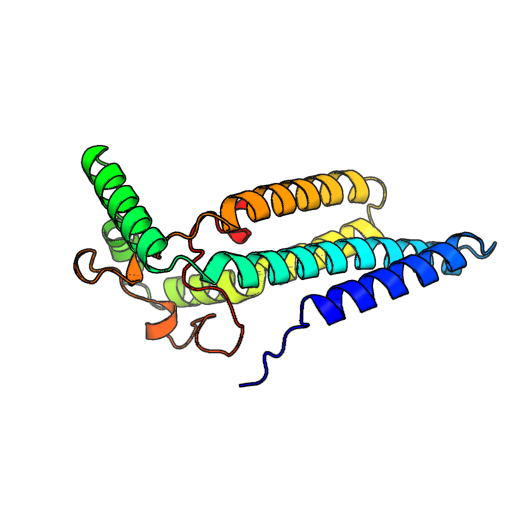HHHHHHHHHHHHHHHHHHHHHHHHHHHHHTT-HHHHHHHHHHHHHHHHHTTPPPHHHHHHHHHT-HHHHHHHHHHHHHHHHHHHHHHHHHHHHH-HHHHHHHHHHHHHHHHHHHHHHTS-B--GGG-GGG----HHHHTT--TTTSS----TTB-SS-HHHHH-

Radius of gyration: 19.92 Å; chains: 1; bounding box: 49×35×54 Å

pLDDT: mean 85.62, std 12.12, range [33.62, 97.81]

Sequence (195 aa):
MQTVGLTWEHSFELAALLAAAGGALALVRDRRARFVGAFLRETAVIGLLYGLWRLAGTLSVTDADGALARGRWIARAQHDLGLPSEHALQAVVLGHPLVVQAANLYYATMHFTTMLVFLIWLFVRHRDRYRPVRQVMAWTTLGCLLVQFVPVAPPRMFPQLQIVDTGMLYHQSVYANGFAADQMSAMPSVHVAWA

Foldseek 3Di:
DDQPDDALVRLQVQLVVLQVCLVVLCPDPDPVSVLSSVVSNLSSLVSNLVSLLNVLLVQQLPPLVQQAVQQVVVQVVCVVVVHDAPVNVVVVCVVPLVVLVVVLVCVQPVQVPVVVVVLVCCSVPVVVPNVVLSVLLSVLSVVLSVLLSNFHADPVVDVVSVDDPSCVVVVSDPVVPNNPDRNRRVPPDSSVSRD